Protein AF-A0A182LZK3-F1 (afdb_monomer_lite)

Organism: NCBI:txid139723

Sequence (260 aa):
MVKMASTEEQDRKIVLEFCHLLEKSKQLFNGLRDLPQYGHRQWQAYFGRTFDVYTKLWKFQQQHRLVLDSKGRAYYSRAIKEDRPDLMVKKLRYYARFIVVCLLLKKMKLVRELVIELERQIQEYTTTYEPEDQLEWSLVLEEIKGFIKAESAVAVLHADTNPIVLSHRLSPLTTPPCERTPHMTLSLQEILIVGSACEQAKFSELTMDMFRMLQTLEREPTDAMHPMIGHPMAHGGPHDASPAASRMPPYGVPGSKGKC

pLDDT: mean 75.55, std 20.38, range [29.59, 97.75]

Radius of gyration: 26.01 Å; chains: 1; bounding box: 67×63×78 Å

Structure (mmCIF, N/CA/C/O backbone):
data_AF-A0A182LZK3-F1
#
_entry.id   AF-A0A182LZK3-F1
#
loop_
_atom_site.group_PDB
_atom_site.id
_atom_site.type_symbol
_atom_site.label_atom_id
_atom_site.label_alt_id
_atom_site.label_comp_id
_atom_site.label_asym_id
_atom_site.label_entity_id
_atom_site.label_seq_id
_atom_site.pdbx_PDB_ins_code
_atom_site.Cartn_x
_atom_site.Cartn_y
_atom_site.Cartn_z
_atom_site.occupancy
_atom_site.B_iso_or_equiv
_atom_site.auth_seq_id
_atom_site.auth_comp_id
_atom_site.auth_asym_id
_atom_site.auth_atom_id
_atom_site.pdbx_PDB_model_num
ATOM 1 N N . MET A 1 1 ? -9.173 -14.122 47.099 1.00 51.00 1 MET A N 1
ATOM 2 C CA . MET A 1 1 ? -10.020 -13.236 46.264 1.00 51.00 1 MET A CA 1
ATOM 3 C C . MET A 1 1 ? -9.437 -11.836 46.013 1.00 51.00 1 MET A C 1
ATOM 5 O O . MET A 1 1 ? -9.659 -11.319 44.932 1.00 51.00 1 MET A O 1
ATOM 9 N N . VAL A 1 2 ? -8.644 -11.238 46.917 1.00 54.28 2 VAL A N 1
ATOM 10 C CA . VAL A 1 2 ? -8.141 -9.844 46.776 1.00 54.28 2 VAL A CA 1
ATOM 11 C C . VAL A 1 2 ? -7.110 -9.633 45.644 1.00 54.28 2 VAL A C 1
ATOM 13 O O . VAL A 1 2 ? -7.150 -8.612 44.965 1.00 54.28 2 VAL A O 1
ATOM 16 N N . LYS A 1 3 ? -6.221 -10.603 45.374 1.00 54.75 3 LYS A N 1
ATOM 17 C CA . LYS A 1 3 ? -5.193 -10.482 44.313 1.00 54.75 3 LYS A CA 1
ATOM 18 C C . LYS A 1 3 ? -5.771 -10.369 42.893 1.00 54.75 3 LYS A C 1
ATOM 20 O O . LYS A 1 3 ? -5.217 -9.633 42.091 1.00 54.75 3 LYS A O 1
ATOM 25 N N . MET A 1 4 ? -6.881 -11.053 42.592 1.00 57.28 4 MET A N 1
ATOM 26 C CA . MET A 1 4 ? -7.465 -11.041 41.239 1.00 57.28 4 MET A CA 1
ATOM 27 C C . MET A 1 4 ? -8.124 -9.697 40.898 1.00 57.28 4 MET A C 1
ATOM 29 O O . MET A 1 4 ? -7.944 -9.199 39.793 1.00 57.28 4 MET A O 1
ATOM 33 N N . ALA A 1 5 ? -8.792 -9.060 41.865 1.00 60.34 5 ALA A N 1
ATOM 34 C CA . ALA A 1 5 ? -9.390 -7.736 41.673 1.00 60.34 5 ALA A CA 1
ATOM 35 C C . ALA A 1 5 ? -8.331 -6.641 41.425 1.00 60.34 5 ALA A C 1
ATOM 37 O O . ALA A 1 5 ? -8.541 -5.739 40.620 1.00 60.34 5 ALA A O 1
ATOM 38 N N . SER A 1 6 ? -7.164 -6.746 42.072 1.00 69.56 6 SER A N 1
ATOM 39 C CA . SER A 1 6 ? -6.044 -5.813 41.878 1.00 69.56 6 SER A CA 1
ATOM 40 C C . SER A 1 6 ? -5.443 -5.887 40.471 1.00 69.56 6 SER A C 1
ATOM 42 O O . SER A 1 6 ? -5.080 -4.850 39.916 1.00 69.56 6 SER A O 1
ATOM 44 N N . THR A 1 7 ? -5.332 -7.087 39.896 1.00 77.19 7 THR A N 1
ATOM 45 C CA . THR A 1 7 ? -4.799 -7.272 38.539 1.00 77.19 7 THR A CA 1
ATOM 46 C C . THR A 1 7 ? -5.778 -6.762 37.482 1.00 77.19 7 THR A C 1
ATOM 48 O O . THR A 1 7 ? -5.362 -6.079 36.554 1.00 77.19 7 THR A O 1
ATOM 51 N N . GLU A 1 8 ? -7.082 -6.997 37.651 1.00 78.56 8 GLU A N 1
ATOM 52 C CA . GLU A 1 8 ? -8.089 -6.479 36.716 1.00 78.56 8 GLU A CA 1
ATOM 53 C C . GLU A 1 8 ? -8.171 -4.949 36.701 1.00 78.56 8 GLU A C 1
ATOM 55 O O . GLU A 1 8 ? -8.347 -4.353 35.639 1.00 78.56 8 GLU A O 1
ATOM 60 N N . GLU A 1 9 ? -8.018 -4.303 37.857 1.0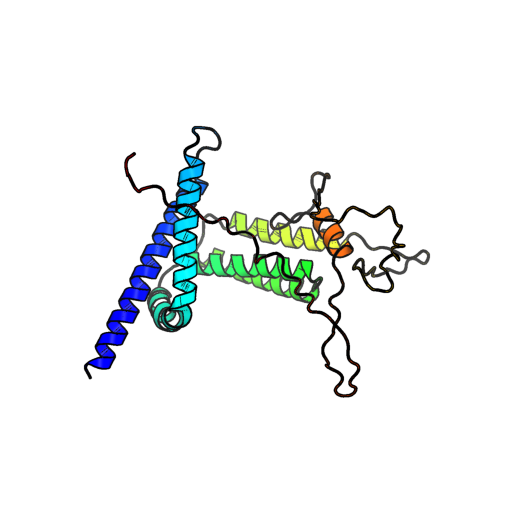0 83.44 9 GLU A N 1
ATOM 61 C CA . GLU A 1 9 ? -7.990 -2.842 37.949 1.00 83.44 9 GLU A CA 1
ATOM 62 C C . GLU A 1 9 ? -6.745 -2.258 37.258 1.00 83.44 9 GLU A C 1
ATOM 64 O O . GLU A 1 9 ? -6.821 -1.243 36.561 1.00 83.44 9 GLU A O 1
ATOM 69 N N . GLN A 1 10 ? -5.600 -2.932 37.389 1.00 86.06 10 GLN A N 1
ATOM 70 C CA . GLN A 1 10 ? -4.373 -2.555 36.691 1.00 86.06 10 GLN A CA 1
ATOM 71 C C . GLN A 1 10 ? -4.516 -2.715 35.169 1.00 86.06 10 GLN A C 1
ATOM 73 O O . GLN A 1 10 ? -4.144 -1.808 34.420 1.00 86.06 10 GLN A O 1
ATOM 78 N N . ASP A 1 11 ? -5.107 -3.818 34.709 1.00 86.88 11 ASP A N 1
ATOM 79 C CA . ASP A 1 11 ? -5.385 -4.054 33.290 1.00 86.88 11 ASP A CA 1
ATOM 80 C C . ASP A 1 11 ? -6.325 -2.984 32.712 1.00 86.88 11 ASP A C 1
ATOM 82 O O . ASP A 1 11 ? -6.101 -2.488 31.605 1.00 86.88 11 ASP A O 1
ATOM 86 N N . ARG A 1 12 ? -7.356 -2.568 33.466 1.00 84.12 12 ARG A N 1
ATOM 87 C CA . ARG A 1 12 ? -8.259 -1.477 33.056 1.00 84.12 12 ARG A CA 1
ATOM 88 C C . ARG A 1 12 ? -7.518 -0.157 32.884 1.00 84.12 12 ARG A C 1
ATOM 90 O O . ARG A 1 12 ? -7.729 0.518 31.878 1.00 84.12 12 ARG A O 1
ATOM 97 N N . LYS A 1 13 ? -6.629 0.198 33.817 1.00 89.19 13 LYS A N 1
ATOM 98 C CA . LYS A 1 13 ? -5.805 1.413 33.706 1.00 89.19 13 LYS A CA 1
ATOM 99 C C . LYS A 1 13 ? -4.909 1.383 32.471 1.00 89.19 13 LYS A C 1
ATOM 101 O O . LYS A 1 13 ? -4.813 2.391 31.777 1.00 89.19 13 LYS A O 1
ATOM 106 N N . ILE A 1 14 ? -4.310 0.229 32.167 1.00 90.19 14 ILE A N 1
ATOM 107 C CA . ILE A 1 14 ? -3.497 0.041 30.957 1.00 90.19 14 ILE A CA 1
ATOM 108 C C . ILE A 1 14 ? -4.332 0.307 29.698 1.00 90.19 14 ILE A C 1
ATOM 110 O O . ILE A 1 14 ? -3.892 1.037 28.811 1.00 90.19 14 ILE A O 1
ATOM 114 N N . VAL A 1 15 ? -5.544 -0.250 29.619 1.00 86.69 15 VAL A N 1
ATOM 115 C CA . VAL A 1 15 ? -6.433 -0.049 28.464 1.00 86.69 15 VAL A CA 1
ATOM 116 C C . VAL A 1 15 ? -6.858 1.418 28.328 1.00 86.69 15 VAL A C 1
ATOM 118 O O . VAL A 1 15 ? -6.806 1.958 27.225 1.00 86.69 15 VAL A O 1
ATOM 121 N N . LEU A 1 16 ? -7.228 2.080 29.428 1.00 87.06 16 LEU A N 1
ATOM 122 C CA . LEU A 1 16 ? -7.633 3.491 29.414 1.00 87.06 16 LEU A CA 1
ATOM 123 C C . LEU A 1 16 ? -6.499 4.418 28.964 1.00 87.06 16 LEU A C 1
ATOM 125 O O . LEU A 1 16 ? -6.720 5.275 28.108 1.00 87.06 16 LEU A O 1
ATOM 129 N N . GLU A 1 17 ? -5.285 4.217 29.481 1.00 91.88 17 GLU A N 1
ATOM 130 C CA . GLU A 1 17 ? -4.111 4.993 29.066 1.00 91.88 17 GLU A CA 1
ATOM 131 C C . GLU A 1 17 ? -3.778 4.743 27.589 1.00 91.88 17 GLU A C 1
ATOM 133 O O . GLU A 1 17 ? -3.501 5.687 26.850 1.00 91.88 17 GLU A O 1
ATOM 138 N N . PHE A 1 18 ? -3.875 3.493 27.117 1.00 90.75 18 PHE A N 1
ATOM 139 C CA . PHE A 1 18 ? -3.692 3.181 25.699 1.00 90.75 18 PHE A CA 1
ATOM 140 C C . PHE A 1 18 ? -4.704 3.926 24.818 1.00 90.75 18 PHE A C 1
ATOM 142 O O . PHE A 1 18 ? -4.311 4.545 23.829 1.00 90.75 18 PHE A O 1
ATOM 149 N N . CYS A 1 19 ? -5.992 3.909 25.176 1.00 85.50 19 CYS A N 1
ATOM 150 C CA . CYS A 1 19 ? -7.033 4.635 24.447 1.00 85.50 19 CYS A CA 1
ATOM 151 C C . CYS A 1 19 ? -6.790 6.149 24.456 1.00 85.50 19 CYS A C 1
ATOM 153 O O . CYS A 1 19 ? -6.916 6.788 23.413 1.00 85.50 19 CYS A O 1
ATOM 155 N N . HIS A 1 20 ? -6.387 6.714 25.597 1.00 89.12 20 HIS A N 1
ATOM 156 C CA . HIS A 1 20 ? -6.049 8.131 25.702 1.00 89.12 20 HIS A CA 1
ATOM 157 C C . HIS A 1 20 ? -4.870 8.510 24.792 1.00 89.12 20 HIS A C 1
ATOM 159 O O . HIS A 1 20 ? -4.951 9.483 24.040 1.00 89.12 20 HIS A O 1
ATOM 165 N N . LEU A 1 21 ? -3.788 7.725 24.817 1.00 90.88 21 LEU A N 1
ATOM 166 C CA . LEU A 1 21 ? -2.621 7.938 23.958 1.00 90.88 21 LEU A CA 1
ATOM 167 C C . LEU A 1 21 ? -2.966 7.778 22.472 1.00 90.88 21 LEU A C 1
ATOM 169 O O . LEU A 1 21 ? -2.471 8.549 21.649 1.00 90.88 21 LEU A O 1
ATOM 173 N N . LEU A 1 22 ? -3.823 6.812 22.131 1.00 87.81 22 LEU A N 1
ATOM 174 C CA . LEU A 1 22 ? -4.288 6.578 20.766 1.00 87.81 22 LEU A CA 1
ATOM 175 C C . LEU A 1 22 ? -5.075 7.777 20.232 1.00 87.81 22 LEU A C 1
ATOM 177 O O . LEU A 1 22 ? -4.774 8.264 19.144 1.00 87.81 22 LEU A O 1
ATOM 181 N N . GLU A 1 23 ? -6.040 8.271 21.004 1.00 86.88 23 GLU A N 1
ATOM 182 C CA . GLU A 1 23 ? -6.880 9.401 20.605 1.00 86.88 23 GLU A CA 1
ATOM 183 C C . GLU A 1 23 ? -6.063 10.692 20.497 1.00 86.88 23 GLU A C 1
ATOM 185 O O . GLU A 1 23 ? -6.133 11.410 19.500 1.00 86.88 23 GLU A O 1
ATOM 190 N N . LYS A 1 24 ? -5.177 10.935 21.467 1.00 91.12 24 LYS A N 1
ATOM 191 C CA . LYS A 1 24 ? -4.253 12.070 21.430 1.00 91.12 24 LYS A CA 1
ATOM 192 C C . LYS A 1 24 ? -3.326 12.017 20.214 1.00 91.12 24 LYS A C 1
ATOM 194 O O . LYS A 1 24 ? -3.070 13.045 19.592 1.00 91.12 24 LYS A O 1
ATOM 199 N N . SER A 1 25 ? -2.824 10.830 19.863 1.00 91.31 25 SER A N 1
ATOM 200 C CA . SER A 1 25 ? -2.004 10.649 18.665 1.00 91.31 25 SER A CA 1
ATOM 201 C C . SER A 1 25 ? -2.805 10.940 17.395 1.00 91.31 25 SER A C 1
ATOM 203 O O . SER A 1 25 ? -2.300 11.666 16.543 1.00 91.31 25 SER A O 1
ATOM 205 N N . LYS A 1 26 ? -4.045 10.438 17.279 1.00 87.62 26 LYS A N 1
ATOM 206 C CA . LYS A 1 26 ? -4.936 10.726 16.141 1.00 87.62 26 LYS A CA 1
ATOM 207 C C . LYS A 1 26 ? -5.172 12.229 15.969 1.00 87.62 26 LYS A C 1
ATOM 209 O O . LYS A 1 26 ? -4.981 12.743 14.872 1.00 87.62 26 LYS A O 1
ATOM 214 N N . GLN A 1 27 ? -5.512 12.938 17.046 1.00 89.75 27 GLN A N 1
ATOM 215 C CA . GLN A 1 27 ? -5.740 14.388 17.012 1.00 89.75 27 GLN A CA 1
ATOM 216 C C . GLN A 1 27 ? -4.514 15.161 16.512 1.00 89.75 27 GLN A C 1
ATOM 218 O O . GLN A 1 27 ? -4.648 16.062 15.688 1.00 89.75 27 GLN A O 1
ATOM 223 N N . LEU A 1 28 ? -3.316 14.784 16.968 1.00 90.31 28 LEU A N 1
ATOM 224 C CA . LEU A 1 28 ? -2.068 15.407 16.527 1.00 90.31 28 LEU A CA 1
ATOM 225 C C . LEU A 1 28 ? -1.757 15.106 15.052 1.00 90.31 28 LEU A C 1
ATOM 227 O O . LEU A 1 28 ? -1.330 15.996 14.325 1.00 90.31 28 LEU A O 1
ATOM 231 N N . PHE A 1 29 ? -2.014 13.886 14.571 1.00 89.81 29 PHE A N 1
ATOM 232 C CA . PHE A 1 29 ? -1.837 13.569 13.149 1.00 89.81 29 PHE A CA 1
ATOM 233 C C . PHE A 1 29 ? -2.844 14.288 12.248 1.00 89.81 29 PHE A C 1
ATOM 235 O O . PHE A 1 29 ? -2.454 14.762 11.183 1.00 89.81 29 PHE A O 1
ATOM 242 N N . ASN A 1 30 ? -4.100 14.430 12.679 1.00 87.12 30 ASN A N 1
ATOM 243 C CA . ASN A 1 30 ? -5.087 15.239 11.961 1.00 87.12 30 ASN A CA 1
ATOM 244 C C . ASN A 1 30 ? -4.633 16.702 11.895 1.00 87.12 30 ASN A C 1
ATOM 246 O O . ASN A 1 30 ? -4.598 17.285 10.818 1.00 87.12 30 ASN A O 1
ATOM 250 N N . GLY A 1 31 ? -4.160 17.258 13.014 1.00 86.19 31 GLY A N 1
ATOM 251 C CA . GLY A 1 31 ? -3.602 18.608 13.033 1.00 86.19 31 GLY A CA 1
ATOM 252 C C . GLY A 1 31 ? -2.388 18.782 12.116 1.00 86.19 31 GLY A C 1
ATOM 253 O O . GLY A 1 31 ? -2.262 19.829 11.49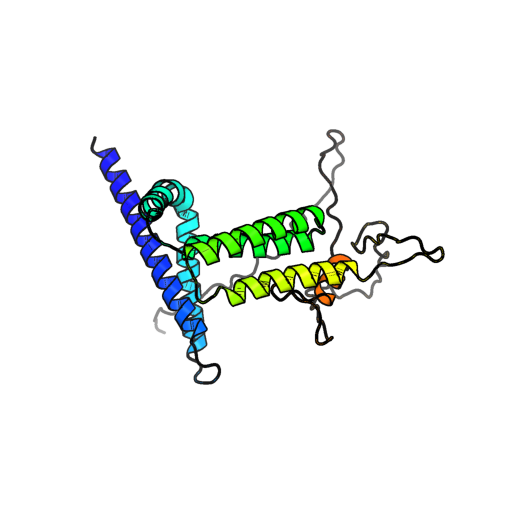6 1.00 86.19 31 GLY A O 1
ATOM 254 N N . LEU A 1 32 ? -1.520 17.768 11.977 1.00 86.44 32 LEU A N 1
ATOM 255 C CA . LEU A 1 32 ? -0.415 17.799 11.009 1.00 86.44 32 LEU A CA 1
ATOM 256 C C . LEU A 1 32 ? -0.904 17.785 9.557 1.00 86.44 32 LEU A C 1
ATOM 258 O O . LEU A 1 32 ? -0.331 18.486 8.727 1.00 86.44 32 LEU A O 1
ATOM 262 N N . ARG A 1 33 ? -1.927 16.980 9.254 1.00 82.06 33 ARG A N 1
ATOM 263 C CA . ARG A 1 33 ? -2.534 16.897 7.919 1.00 82.06 33 ARG A CA 1
ATOM 264 C C . ARG A 1 33 ? -3.167 18.227 7.508 1.00 82.06 33 ARG A C 1
ATOM 266 O O . ARG A 1 33 ? -3.043 18.621 6.355 1.00 82.06 33 ARG A O 1
ATOM 273 N N . ASP A 1 34 ? -3.804 18.908 8.456 1.00 84.19 34 ASP A N 1
ATOM 274 C CA . ASP A 1 34 ? -4.590 20.119 8.207 1.00 84.19 34 ASP A CA 1
ATOM 275 C C . ASP A 1 34 ? -3.747 21.416 8.321 1.00 84.19 34 ASP A C 1
ATOM 277 O O . ASP A 1 34 ? -4.281 22.524 8.242 1.00 84.19 34 ASP A O 1
ATOM 281 N N . LEU A 1 35 ? -2.421 21.308 8.511 1.00 82.12 35 LEU A N 1
ATOM 282 C CA . LEU A 1 35 ? -1.520 22.464 8.554 1.00 82.12 35 LEU A CA 1
ATOM 283 C C . LEU A 1 35 ? -1.499 23.209 7.204 1.00 82.12 35 LEU A C 1
ATOM 285 O O . LEU A 1 35 ? -1.430 22.576 6.149 1.00 82.12 35 LEU A O 1
ATOM 289 N N . PRO A 1 36 ? -1.463 24.557 7.210 1.00 78.19 36 PRO A N 1
ATOM 290 C CA . PRO A 1 36 ? -1.277 25.334 5.990 1.00 78.19 36 PRO A CA 1
ATOM 291 C C . PRO A 1 36 ? 0.014 24.933 5.268 1.00 78.19 36 PRO A C 1
ATOM 293 O O . PRO A 1 36 ? 1.077 24.864 5.885 1.00 78.19 36 PRO A O 1
ATOM 296 N N . GLN A 1 37 ? -0.065 24.739 3.947 1.00 68.69 37 GLN A N 1
ATOM 297 C CA . GLN A 1 37 ? 1.097 24.401 3.109 1.00 68.69 37 GLN A CA 1
ATOM 298 C C . GLN A 1 37 ? 2.179 25.497 3.138 1.00 68.69 37 GLN A C 1
ATOM 300 O O . GLN A 1 37 ? 3.360 25.221 2.938 1.00 68.69 37 GLN A O 1
ATOM 305 N N . TYR A 1 38 ? 1.777 26.737 3.431 1.00 69.75 38 TYR A N 1
ATOM 306 C CA . TYR A 1 38 ? 2.652 27.899 3.522 1.00 69.75 38 TYR A CA 1
ATOM 307 C C . TYR A 1 38 ? 2.296 28.724 4.760 1.00 69.75 38 TYR A C 1
ATOM 309 O O . TYR A 1 38 ? 1.123 28.951 5.053 1.00 69.75 38 TYR A O 1
ATOM 317 N N . GLY A 1 39 ? 3.310 29.194 5.484 1.00 63.03 39 GLY A N 1
ATOM 318 C CA . GLY A 1 39 ? 3.136 29.970 6.711 1.00 63.03 39 GLY A CA 1
ATOM 319 C C . GLY A 1 39 ? 4.021 29.475 7.854 1.00 63.03 39 GLY A C 1
ATOM 320 O O . GLY A 1 39 ? 4.663 28.438 7.758 1.00 63.03 39 GLY A O 1
ATOM 321 N N . HIS A 1 40 ? 4.102 30.293 8.904 1.00 61.06 40 HIS A N 1
ATOM 322 C CA . HIS A 1 40 ? 5.018 30.251 10.055 1.00 61.06 40 HIS A CA 1
ATOM 323 C C . HIS A 1 40 ? 5.607 28.876 10.468 1.00 61.06 40 HIS A C 1
ATOM 325 O O . HIS A 1 40 ? 4.914 27.865 10.520 1.00 61.06 40 HIS A O 1
ATOM 331 N N . ARG A 1 41 ? 6.878 28.875 10.922 1.00 61.78 41 ARG A N 1
ATOM 332 C CA . ARG A 1 41 ? 7.699 27.725 11.404 1.00 61.78 41 ARG A CA 1
ATOM 333 C C . ARG A 1 41 ? 7.131 26.904 12.593 1.00 61.78 41 ARG A C 1
ATOM 335 O O . ARG A 1 41 ? 7.867 26.165 13.239 1.00 61.78 41 ARG A O 1
ATOM 342 N N . GLN A 1 42 ? 5.843 27.012 12.918 1.00 67.75 42 GLN A N 1
ATOM 343 C CA . GLN A 1 42 ? 5.200 26.272 14.013 1.00 67.75 42 GLN A CA 1
ATOM 344 C C . GLN A 1 42 ? 5.058 24.767 13.725 1.00 67.75 42 GLN A C 1
ATOM 346 O O . GLN A 1 42 ? 4.943 23.978 14.665 1.00 67.75 42 GLN A O 1
ATOM 351 N N . TRP A 1 43 ? 5.140 24.353 12.453 1.00 77.62 43 TRP A N 1
ATOM 352 C CA . TRP A 1 43 ? 5.045 22.945 12.061 1.00 77.62 43 TRP A CA 1
ATOM 353 C C . TRP A 1 43 ? 6.123 22.072 12.716 1.00 77.62 43 TRP A C 1
ATOM 355 O O . TRP A 1 43 ? 5.829 20.944 13.083 1.00 77.62 43 TRP A O 1
ATOM 365 N N . GLN A 1 44 ? 7.339 22.584 12.942 1.00 80.88 44 GLN A N 1
ATOM 366 C CA . GLN A 1 44 ? 8.458 21.799 13.491 1.00 80.88 44 GLN A CA 1
ATOM 367 C C . GLN A 1 44 ? 8.191 21.341 14.929 1.00 80.88 44 GLN A C 1
ATOM 369 O O . GLN A 1 44 ? 8.349 20.166 15.258 1.00 80.88 44 GLN A O 1
ATOM 374 N N . ALA A 1 45 ? 7.738 22.261 15.785 1.00 83.06 45 ALA A N 1
ATOM 375 C CA . ALA A 1 45 ? 7.407 21.949 17.174 1.00 83.06 45 ALA A CA 1
ATOM 376 C C . ALA A 1 45 ? 6.171 21.040 17.271 1.00 83.06 45 ALA A C 1
ATOM 378 O O . ALA A 1 45 ? 6.120 20.139 18.111 1.00 83.06 45 ALA A O 1
ATOM 379 N N . TYR A 1 46 ? 5.184 21.256 16.396 1.00 85.94 46 TYR A N 1
ATOM 380 C CA . TYR A 1 46 ? 3.986 20.423 16.326 1.00 85.94 46 TYR A CA 1
ATOM 381 C C . TYR A 1 46 ? 4.304 19.006 15.817 1.00 85.94 46 TYR A C 1
ATOM 383 O O . TYR A 1 46 ? 3.824 18.020 16.378 1.00 85.94 46 TYR A O 1
ATOM 391 N N . PHE A 1 47 ? 5.190 18.893 14.826 1.00 88.06 47 PHE A N 1
ATOM 392 C CA . PHE A 1 47 ? 5.713 17.633 14.306 1.00 88.06 47 PHE A CA 1
ATOM 393 C C . PHE A 1 47 ? 6.446 16.848 15.393 1.00 88.06 47 PHE A C 1
ATOM 395 O O . PHE A 1 47 ? 6.077 15.706 15.660 1.00 88.06 47 PHE A O 1
ATOM 402 N N . GLY A 1 48 ? 7.397 17.480 16.094 1.00 89.25 48 GLY A N 1
ATOM 403 C CA . GLY A 1 48 ? 8.103 16.857 17.219 1.00 89.25 48 GLY A CA 1
ATOM 404 C C . GLY A 1 48 ? 7.135 16.306 18.269 1.00 89.25 48 GLY A C 1
ATOM 405 O O . GLY A 1 48 ? 7.167 15.119 18.581 1.00 89.25 48 GLY A O 1
ATOM 406 N N . ARG A 1 49 ? 6.167 17.123 18.709 1.00 90.69 49 ARG A N 1
ATOM 407 C CA . ARG A 1 49 ? 5.135 16.700 19.672 1.00 90.69 49 ARG A CA 1
ATOM 408 C C . ARG A 1 49 ? 4.297 15.520 19.171 1.00 90.69 49 ARG A C 1
ATOM 410 O O . ARG A 1 49 ? 3.961 14.634 19.957 1.00 90.69 49 ARG A O 1
ATOM 417 N N . THR A 1 50 ? 3.933 15.515 17.891 1.00 92.00 50 THR A N 1
ATOM 418 C CA . THR A 1 50 ? 3.138 14.435 17.288 1.00 92.00 50 THR A CA 1
ATOM 419 C C . THR A 1 50 ? 3.895 13.114 17.335 1.00 92.00 50 THR A C 1
ATOM 421 O O . THR A 1 50 ? 3.362 12.109 17.812 1.00 92.00 50 THR A O 1
ATOM 424 N N . PHE A 1 51 ? 5.164 13.130 16.924 1.00 93.06 51 PHE A N 1
ATOM 425 C CA . PHE A 1 51 ? 6.011 11.942 16.936 1.00 93.06 51 PHE A CA 1
ATOM 426 C C . PHE A 1 51 ? 6.409 11.500 18.347 1.00 93.06 51 PHE A C 1
ATOM 428 O O . PHE A 1 51 ? 6.493 10.296 18.584 1.00 93.06 51 PHE A O 1
ATOM 435 N N . ASP A 1 52 ? 6.563 12.414 19.305 1.00 93.75 52 ASP A N 1
ATOM 436 C CA . ASP A 1 52 ? 6.799 12.066 20.712 1.00 93.75 52 ASP A CA 1
ATOM 437 C C . ASP A 1 52 ? 5.617 11.289 21.302 1.00 93.75 52 ASP A C 1
ATOM 439 O O . ASP A 1 52 ? 5.795 10.237 21.925 1.00 93.75 52 ASP A O 1
ATOM 443 N N . VAL A 1 53 ? 4.389 11.770 21.070 1.00 93.75 53 VAL A N 1
ATOM 444 C CA . VAL A 1 53 ? 3.170 11.090 21.531 1.00 93.75 53 VAL A CA 1
ATOM 445 C C . VAL A 1 53 ? 2.999 9.747 20.828 1.00 93.75 53 VAL A C 1
ATOM 447 O O . VAL A 1 53 ? 2.727 8.751 21.498 1.00 93.75 53 VAL A O 1
ATOM 450 N N . TYR A 1 54 ? 3.214 9.689 19.512 1.00 92.25 54 TYR A N 1
ATOM 451 C CA . TYR A 1 54 ? 3.165 8.434 18.761 1.00 92.25 54 TYR A CA 1
ATOM 452 C C . TYR A 1 54 ? 4.217 7.428 19.250 1.00 92.25 54 TYR A C 1
ATOM 454 O O . TYR A 1 54 ? 3.907 6.259 19.466 1.00 92.25 54 TYR A O 1
ATOM 462 N N . THR A 1 55 ? 5.446 7.877 19.508 1.00 92.88 55 THR A N 1
ATOM 463 C CA . THR A 1 55 ? 6.523 7.032 20.043 1.00 92.88 55 THR A CA 1
ATOM 464 C C . THR A 1 55 ? 6.171 6.516 21.433 1.00 92.88 55 THR A C 1
ATOM 466 O O . THR A 1 55 ? 6.399 5.341 21.731 1.00 92.88 55 THR A O 1
ATOM 469 N N . LYS A 1 56 ? 5.581 7.363 22.288 1.00 94.75 56 LYS A N 1
ATOM 470 C CA . LYS A 1 56 ? 5.085 6.951 23.605 1.00 94.75 56 LYS A CA 1
ATOM 471 C C . LYS A 1 56 ? 3.990 5.890 23.471 1.00 94.75 56 LYS A C 1
ATOM 473 O O . LYS A 1 56 ? 4.084 4.860 24.133 1.00 94.75 56 LYS A O 1
ATOM 478 N N . LEU A 1 57 ? 3.006 6.106 22.597 1.00 92.56 57 LEU A N 1
ATOM 479 C CA . LEU A 1 57 ? 1.940 5.145 22.299 1.00 92.56 57 LEU A CA 1
ATOM 480 C C . LEU A 1 57 ? 2.507 3.809 21.805 1.00 92.56 57 LEU A C 1
ATOM 482 O O . LEU A 1 57 ? 2.128 2.759 22.315 1.00 92.56 57 LEU A O 1
ATOM 486 N N . TRP A 1 58 ? 3.439 3.844 20.851 1.00 91.06 58 TRP A N 1
ATOM 487 C CA . TRP A 1 58 ? 4.063 2.650 20.284 1.00 91.06 58 TRP A CA 1
ATOM 488 C C . TRP A 1 58 ? 4.841 1.853 21.339 1.00 91.06 58 TRP A C 1
ATOM 490 O O . TRP A 1 58 ? 4.649 0.642 21.467 1.00 91.06 58 TRP A O 1
ATOM 500 N N . LYS A 1 59 ? 5.660 2.525 22.163 1.00 92.06 59 LYS A N 1
ATOM 501 C CA . LYS A 1 59 ? 6.371 1.883 23.283 1.00 92.06 59 LYS A CA 1
ATOM 502 C C . LYS A 1 59 ? 5.393 1.281 24.291 1.00 92.06 59 LYS A C 1
ATOM 504 O O . LYS A 1 59 ? 5.590 0.146 24.718 1.00 92.06 59 LYS A O 1
ATOM 509 N N . PHE A 1 60 ? 4.328 2.009 24.627 1.00 93.62 60 PHE A N 1
ATOM 510 C CA . PHE A 1 60 ? 3.292 1.543 25.548 1.00 93.62 60 PHE A CA 1
ATOM 511 C C . PHE A 1 60 ? 2.574 0.298 25.009 1.00 93.62 60 PHE A C 1
ATOM 513 O O . PHE A 1 60 ? 2.415 -0.692 25.722 1.00 93.62 60 PHE A O 1
ATOM 520 N N . GLN A 1 61 ? 2.217 0.304 23.721 1.00 91.19 61 GLN A N 1
ATOM 521 C CA . GLN A 1 61 ? 1.633 -0.849 23.039 1.00 91.19 61 GLN A CA 1
ATOM 522 C C . GLN A 1 61 ? 2.566 -2.062 23.089 1.00 91.19 61 GLN A C 1
ATOM 524 O O . GLN A 1 61 ? 2.117 -3.177 23.352 1.00 91.19 61 GLN A O 1
ATOM 529 N N . GLN A 1 62 ? 3.862 -1.856 22.838 1.00 90.50 62 GLN A N 1
ATOM 530 C CA . GLN A 1 62 ? 4.844 -2.934 22.830 1.00 90.50 62 GLN A CA 1
ATOM 531 C C . GLN A 1 62 ? 5.037 -3.546 24.224 1.00 90.50 62 GLN A C 1
ATOM 533 O O . GLN A 1 62 ? 5.097 -4.768 24.344 1.00 90.50 62 GLN A O 1
ATOM 538 N N . GLN A 1 63 ? 5.091 -2.715 25.267 1.00 92.88 63 GLN A N 1
ATOM 539 C CA . GLN A 1 63 ? 5.264 -3.152 26.656 1.00 92.88 63 GLN A CA 1
ATOM 540 C C . GLN A 1 63 ? 4.045 -3.910 27.194 1.00 92.88 63 GLN A C 1
ATOM 542 O O . GLN A 1 63 ? 4.199 -4.897 27.908 1.00 92.88 63 GLN A O 1
ATOM 547 N N . HIS A 1 64 ? 2.834 -3.484 26.830 1.00 91.06 64 HIS A N 1
ATOM 548 C CA . HIS A 1 64 ? 1.589 -4.040 27.366 1.00 91.06 64 HIS A CA 1
ATOM 549 C C . HIS A 1 64 ? 0.841 -4.951 26.381 1.00 91.06 64 HIS A C 1
ATOM 551 O O . HIS A 1 64 ? -0.342 -5.236 26.580 1.00 91.06 64 HIS A O 1
ATOM 557 N N . ARG A 1 65 ? 1.522 -5.444 25.336 1.00 87.06 65 ARG A N 1
ATOM 558 C CA . ARG A 1 65 ? 0.915 -6.187 24.219 1.00 87.06 65 ARG A CA 1
ATOM 559 C C . ARG A 1 65 ? 0.003 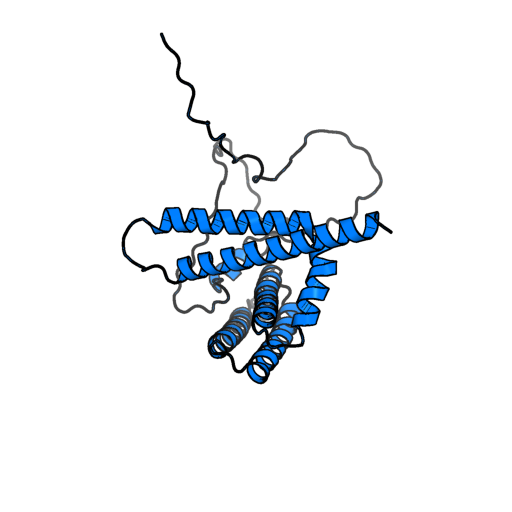-7.332 24.667 1.00 87.06 65 ARG A C 1
ATOM 561 O O . ARG A 1 65 ? -1.109 -7.430 24.174 1.00 87.06 65 ARG A O 1
ATOM 568 N N . LEU A 1 66 ? 0.418 -8.152 25.636 1.00 85.88 66 LEU A N 1
ATOM 569 C CA . LEU A 1 66 ? -0.375 -9.301 26.108 1.00 85.88 66 LEU A CA 1
ATOM 570 C C . LEU A 1 66 ? -1.708 -8.890 26.766 1.00 85.88 66 LEU A C 1
ATOM 572 O O . LEU A 1 66 ? -2.743 -9.529 26.555 1.00 85.88 66 LEU A O 1
ATOM 576 N N . VAL A 1 67 ? -1.701 -7.805 27.545 1.00 86.56 67 VAL A N 1
ATOM 577 C CA . VAL A 1 67 ? -2.904 -7.266 28.202 1.00 86.56 67 VAL A CA 1
ATOM 578 C C . VAL A 1 67 ? -3.810 -6.601 27.167 1.00 86.56 67 VAL A C 1
ATOM 580 O O . VAL A 1 67 ? -5.016 -6.838 27.148 1.00 86.56 67 VAL A O 1
ATOM 583 N N . LEU A 1 68 ? -3.231 -5.823 26.249 1.00 84.44 68 LEU A N 1
ATOM 584 C CA . LEU A 1 68 ? -3.967 -5.167 25.168 1.00 84.44 68 LEU A CA 1
ATOM 585 C C . LEU A 1 68 ? -4.564 -6.177 24.175 1.0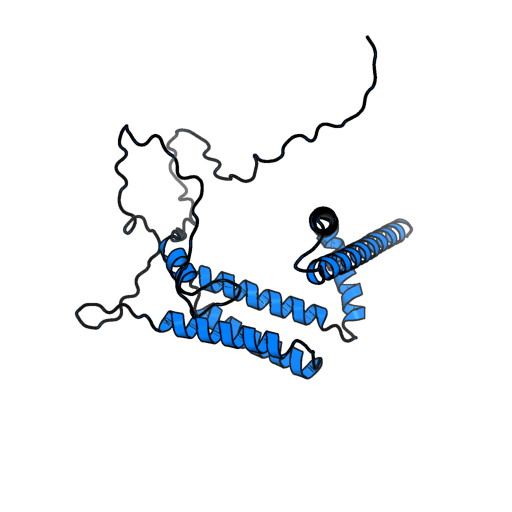0 84.44 68 LEU A C 1
ATOM 587 O O . LEU A 1 68 ? -5.694 -5.999 23.733 1.00 84.44 68 LEU A O 1
ATOM 591 N N . ASP A 1 69 ? -3.881 -7.280 23.880 1.00 80.88 69 ASP A N 1
ATOM 592 C CA . ASP A 1 69 ? -4.417 -8.325 23.007 1.00 80.88 69 ASP A CA 1
ATOM 593 C C . ASP A 1 69 ? -5.542 -9.111 23.690 1.00 80.88 69 ASP A C 1
ATOM 595 O O . ASP A 1 69 ? -6.531 -9.458 23.051 1.00 80.88 69 ASP A O 1
ATOM 599 N N . SER A 1 70 ? -5.443 -9.408 24.987 1.00 79.00 70 SER A N 1
ATOM 600 C CA . SER A 1 70 ? -6.480 -10.170 25.701 1.00 79.00 70 SER A CA 1
ATOM 601 C C . SER A 1 70 ? -7.701 -9.317 26.068 1.00 79.00 70 SER A C 1
ATOM 603 O O . SER A 1 70 ? -8.835 -9.685 25.760 1.00 79.00 70 SER A O 1
ATOM 605 N N . LYS A 1 71 ? -7.488 -8.152 26.689 1.00 72.94 71 LYS A N 1
ATOM 606 C CA . LYS A 1 71 ? -8.547 -7.260 27.191 1.00 72.94 71 LYS A CA 1
ATOM 607 C C . LYS A 1 71 ? -8.954 -6.201 26.174 1.00 72.94 71 LYS A C 1
ATOM 609 O O . LYS A 1 71 ? -10.132 -5.859 26.101 1.00 72.94 71 LYS A O 1
ATOM 614 N N . GLY A 1 72 ? -8.023 -5.726 25.348 1.00 59.81 72 GLY A N 1
ATOM 615 C CA . GLY A 1 72 ? -8.337 -4.817 24.248 1.00 59.81 72 GLY A CA 1
ATOM 616 C C . GLY A 1 72 ? -9.188 -5.509 23.191 1.00 59.81 72 GLY A C 1
ATOM 617 O O . GLY A 1 72 ? -10.166 -4.915 22.765 1.00 59.81 72 GLY A O 1
ATOM 618 N N . ARG A 1 73 ? -8.953 -6.790 22.855 1.00 59.44 73 ARG A N 1
ATOM 619 C CA . ARG A 1 73 ? -9.906 -7.547 22.017 1.00 59.44 73 ARG A CA 1
ATOM 620 C C . ARG A 1 73 ? -11.288 -7.642 22.650 1.00 59.44 73 ARG A C 1
ATOM 622 O O . ARG A 1 73 ? -12.251 -7.505 21.918 1.00 59.44 73 ARG A O 1
ATOM 629 N N . ALA A 1 74 ? -11.417 -7.801 23.969 1.00 54.72 74 ALA A N 1
ATOM 630 C CA . ALA A 1 74 ? -12.721 -7.810 24.638 1.00 54.72 74 ALA A CA 1
ATOM 631 C C . ALA A 1 74 ? -13.416 -6.431 24.598 1.00 54.72 74 ALA A C 1
ATOM 633 O O . ALA A 1 74 ? -14.602 -6.349 24.280 1.00 54.72 74 ALA A O 1
ATOM 634 N N . TYR A 1 75 ? -12.669 -5.350 24.838 1.00 54.91 75 TYR A N 1
ATOM 635 C CA . TYR A 1 75 ? -13.136 -3.964 24.719 1.00 54.91 75 TYR A CA 1
ATOM 636 C C . TYR A 1 75 ? -13.552 -3.631 23.279 1.00 54.91 75 TYR A C 1
ATOM 638 O O . TYR A 1 75 ? -14.664 -3.168 23.035 1.00 54.91 75 TYR A O 1
ATOM 646 N N . TYR A 1 76 ? -12.706 -3.980 22.308 1.00 48.09 76 TYR A N 1
ATOM 647 C CA . TYR A 1 76 ? -13.011 -3.867 20.892 1.00 48.09 76 TYR A CA 1
ATOM 648 C C . TYR A 1 76 ? -14.132 -4.807 20.471 1.00 48.09 76 TYR A C 1
ATOM 650 O O . TYR A 1 76 ? -14.890 -4.397 19.622 1.00 48.09 76 TYR A O 1
ATOM 658 N N . SER A 1 77 ? -14.302 -5.992 21.067 1.00 48.94 77 SER A N 1
ATOM 659 C CA . SER A 1 77 ? -15.376 -6.941 20.730 1.00 48.94 77 SER A CA 1
ATOM 660 C C . SER A 1 77 ? -16.744 -6.531 21.261 1.00 48.94 77 SER A C 1
ATOM 662 O O . SER A 1 77 ? -17.749 -6.742 20.588 1.00 48.94 77 SER A O 1
ATOM 664 N N . ARG A 1 78 ? -16.801 -5.862 22.421 1.00 45.97 78 ARG A N 1
ATOM 665 C CA . ARG A 1 78 ? -18.014 -5.148 22.844 1.00 45.97 78 ARG A CA 1
ATOM 666 C C . ARG A 1 78 ? -18.315 -3.972 21.912 1.00 45.97 78 ARG A C 1
ATOM 668 O O . ARG A 1 78 ? -19.481 -3.721 21.652 1.00 45.97 78 ARG A O 1
ATOM 675 N N . ALA A 1 79 ? -17.280 -3.362 21.333 1.00 44.78 79 ALA A N 1
ATOM 676 C CA . ALA A 1 79 ? -17.355 -2.342 20.284 1.00 44.78 79 ALA A CA 1
ATOM 677 C C . ALA A 1 79 ? -17.241 -2.895 18.838 1.00 44.78 79 ALA A C 1
ATOM 679 O O . ALA A 1 79 ? -16.871 -2.139 17.941 1.00 44.78 79 ALA A O 1
ATOM 680 N N . ILE A 1 80 ? -17.447 -4.207 18.621 1.00 46.19 80 ILE A N 1
ATOM 681 C CA . ILE A 1 80 ? -17.570 -4.861 17.295 1.00 46.19 80 ILE A CA 1
ATOM 682 C C . ILE A 1 80 ? -19.054 -4.970 16.929 1.00 46.19 80 ILE A C 1
ATOM 684 O O . ILE A 1 80 ? -19.391 -5.103 15.760 1.00 46.19 80 ILE A O 1
ATOM 688 N N . LYS A 1 81 ? -19.954 -4.864 17.918 1.00 46.53 81 LYS A N 1
ATOM 689 C CA . LYS A 1 81 ? -21.397 -4.778 17.674 1.00 46.53 81 LYS A CA 1
ATOM 690 C C . LYS A 1 81 ? -21.849 -3.425 17.111 1.00 46.53 81 LYS A C 1
ATOM 692 O O . LYS A 1 81 ? -22.998 -3.331 16.707 1.00 46.53 81 LYS A O 1
ATOM 697 N N . GLU A 1 82 ? -20.962 -2.435 17.024 1.00 46.66 82 GLU A N 1
ATOM 698 C CA . GLU A 1 82 ? -21.231 -1.146 16.383 1.00 46.66 82 GLU A CA 1
ATOM 699 C C . GLU A 1 82 ? -20.074 -0.765 15.447 1.00 46.66 82 GLU A C 1
ATOM 701 O O . GLU A 1 82 ? -18.929 -0.605 15.870 1.00 46.66 82 GLU A O 1
ATOM 706 N N . ASP A 1 83 ? -20.389 -0.695 14.155 1.00 57.31 83 ASP A N 1
ATOM 707 C CA . ASP A 1 83 ? -20.200 0.501 13.327 1.00 57.31 83 ASP A CA 1
ATOM 708 C C . ASP A 1 83 ? -18.852 1.245 13.422 1.00 57.31 83 ASP A C 1
ATOM 710 O O . ASP A 1 83 ? -18.787 2.443 13.690 1.00 57.31 83 ASP A O 1
ATOM 714 N N . ARG A 1 84 ? -17.725 0.540 13.247 1.00 66.81 84 ARG A N 1
ATOM 715 C CA . ARG A 1 84 ? -16.401 1.190 13.213 1.00 66.81 84 ARG A CA 1
ATOM 716 C C . ARG A 1 84 ? -15.651 0.956 11.903 1.00 66.81 84 ARG A C 1
ATOM 718 O O . ARG A 1 84 ? -14.768 0.088 11.873 1.00 66.81 84 ARG A O 1
ATOM 725 N N . PRO A 1 85 ? -15.912 1.782 10.867 1.00 71.62 85 PRO A N 1
ATOM 726 C CA . PRO A 1 85 ? -15.154 1.783 9.608 1.00 71.62 85 PRO A CA 1
ATOM 727 C C . PRO A 1 85 ? -13.627 1.831 9.816 1.00 71.62 85 PRO A C 1
ATOM 729 O O . PRO A 1 85 ? -12.875 1.196 9.081 1.00 71.62 85 PRO A O 1
ATOM 732 N N . ASP A 1 86 ? -13.154 2.454 10.902 1.00 77.06 86 ASP A N 1
ATOM 733 C CA . ASP A 1 86 ? -11.746 2.497 11.330 1.00 77.06 86 ASP A CA 1
ATOM 734 C C . ASP A 1 86 ? -11.011 1.138 11.331 1.00 77.06 86 ASP A C 1
ATOM 736 O O . ASP A 1 86 ? -9.815 1.071 11.024 1.00 77.06 86 ASP A O 1
ATOM 740 N N . LEU A 1 87 ? -11.672 0.048 11.746 1.00 79.44 87 LEU A N 1
ATOM 741 C CA . LEU A 1 87 ? -11.041 -1.280 11.763 1.00 79.44 87 LEU A CA 1
ATOM 742 C C . LEU A 1 87 ? -10.894 -1.851 10.357 1.00 79.44 87 LEU A C 1
ATOM 744 O O . LEU A 1 87 ? -9.857 -2.445 10.050 1.00 79.44 87 LEU A O 1
ATOM 748 N N . MET A 1 88 ? -11.898 -1.638 9.511 1.00 85.25 88 MET A N 1
ATOM 749 C CA . MET A 1 88 ? -11.857 -2.049 8.114 1.00 85.25 88 MET A CA 1
ATOM 750 C C . MET A 1 88 ? -10.779 -1.272 7.368 1.00 85.25 88 MET A C 1
ATOM 752 O O . MET A 1 88 ? -9.920 -1.891 6.751 1.00 85.25 88 MET A O 1
ATOM 756 N N . VAL A 1 89 ? -10.688 0.046 7.563 1.00 89.31 89 VAL A N 1
ATOM 757 C CA . VAL A 1 89 ? -9.605 0.877 7.010 1.00 89.31 89 VAL A CA 1
ATOM 758 C C . VAL A 1 89 ? -8.223 0.347 7.409 1.00 89.31 89 VAL A C 1
ATOM 760 O O . VAL A 1 89 ? -7.321 0.265 6.573 1.00 89.31 89 VAL A O 1
ATOM 763 N N . LYS A 1 90 ? -8.024 -0.078 8.667 1.00 88.12 90 LYS A N 1
ATOM 764 C CA . LYS A 1 90 ? -6.761 -0.717 9.094 1.00 88.12 90 LYS A CA 1
ATOM 765 C C . LYS A 1 90 ? -6.490 -2.023 8.349 1.00 88.12 90 LYS A C 1
ATOM 767 O O . LYS A 1 90 ? -5.342 -2.275 7.979 1.00 88.12 90 LYS A O 1
ATOM 772 N N . LYS A 1 91 ? -7.523 -2.836 8.123 1.00 88.69 91 LYS A N 1
ATOM 773 C CA . LYS A 1 91 ? -7.432 -4.084 7.361 1.00 88.69 91 LYS A CA 1
ATOM 774 C C . LYS A 1 91 ? -7.084 -3.812 5.892 1.00 88.69 91 LYS A C 1
ATOM 776 O O . LYS A 1 91 ? -6.128 -4.398 5.396 1.00 88.69 91 LYS A O 1
ATOM 781 N N . LEU A 1 92 ? -7.750 -2.861 5.234 1.00 94.19 92 LEU A N 1
ATOM 782 C CA . LEU A 1 92 ? -7.442 -2.437 3.860 1.00 94.19 92 LEU A CA 1
ATOM 783 C C . LEU A 1 92 ? -5.990 -1.950 3.732 1.00 94.19 92 LEU A C 1
ATOM 785 O O . LEU A 1 92 ? -5.230 -2.402 2.875 1.00 94.19 92 LEU A O 1
ATOM 789 N N . ARG A 1 93 ? -5.555 -1.105 4.673 1.00 94.44 93 ARG A N 1
ATOM 790 C CA . ARG A 1 93 ? -4.173 -0.613 4.783 1.00 94.44 93 ARG A CA 1
ATOM 791 C C . ARG A 1 93 ? -3.140 -1.722 4.964 1.00 94.44 93 ARG A C 1
ATOM 793 O O . ARG A 1 93 ? -2.003 -1.551 4.515 1.00 94.44 93 ARG A O 1
ATOM 800 N N . TYR A 1 94 ? -3.499 -2.803 5.651 1.00 94.12 94 TYR A N 1
ATOM 801 C CA . TYR A 1 94 ? -2.650 -3.981 5.793 1.00 94.12 94 TYR A CA 1
ATOM 802 C C . TYR A 1 94 ? -2.503 -4.713 4.456 1.00 94.12 94 TYR A C 1
ATOM 804 O O . TYR A 1 94 ? -1.371 -4.950 4.043 1.00 94.12 94 TYR A O 1
ATOM 812 N N . TYR A 1 95 ? -3.606 -4.990 3.749 1.00 96.62 95 TYR A N 1
ATOM 813 C CA . TYR A 1 95 ? -3.561 -5.630 2.428 1.00 96.62 95 TYR A CA 1
ATOM 814 C C . TYR A 1 95 ? -2.730 -4.823 1.430 1.00 96.62 95 TYR A C 1
ATOM 816 O O . TYR A 1 95 ? -1.818 -5.380 0.828 1.00 96.62 95 TYR A O 1
ATOM 824 N N . ALA A 1 96 ? -2.963 -3.510 1.321 1.00 95.94 96 ALA A N 1
ATOM 825 C CA . ALA A 1 96 ? -2.195 -2.646 0.422 1.00 95.94 96 ALA A CA 1
ATOM 826 C C . ALA A 1 96 ? -0.683 -2.714 0.712 1.00 95.94 96 ALA A C 1
ATOM 828 O O . ALA A 1 96 ? 0.118 -2.953 -0.190 1.00 95.94 96 ALA A O 1
ATOM 829 N N . ARG A 1 97 ? -0.281 -2.602 1.987 1.00 95.56 97 ARG A N 1
ATOM 830 C CA . ARG A 1 97 ? 1.132 -2.734 2.390 1.00 95.56 97 ARG A CA 1
ATOM 831 C C . ARG A 1 97 ? 1.687 -4.129 2.117 1.00 95.56 97 ARG A C 1
ATOM 833 O O . ARG A 1 97 ? 2.831 -4.256 1.693 1.00 95.56 97 ARG A O 1
ATOM 840 N N . PHE A 1 98 ? 0.903 -5.175 2.360 1.00 95.88 98 PHE A N 1
ATOM 841 C CA . PHE A 1 98 ? 1.354 -6.543 2.142 1.00 95.88 98 PHE A CA 1
ATOM 842 C C . PHE A 1 98 ? 1.529 -6.857 0.651 1.00 95.88 98 PHE A C 1
ATOM 844 O O . PHE A 1 98 ? 2.488 -7.530 0.276 1.00 95.88 98 PHE A O 1
ATOM 851 N N . ILE A 1 99 ? 0.674 -6.296 -0.208 1.00 96.44 99 ILE A N 1
ATOM 852 C CA . ILE A 1 99 ? 0.827 -6.355 -1.664 1.00 96.44 99 ILE A CA 1
ATOM 853 C C . ILE A 1 99 ? 2.145 -5.701 -2.094 1.00 96.44 99 ILE A C 1
ATOM 855 O O . ILE A 1 99 ? 2.883 -6.326 -2.851 1.00 96.44 99 ILE A O 1
ATOM 859 N N . VAL A 1 100 ? 2.497 -4.516 -1.567 1.00 94.44 100 VAL A N 1
ATOM 860 C CA . VAL A 1 100 ? 3.805 -3.877 -1.840 1.00 94.44 100 VAL A CA 1
ATOM 861 C C . VAL A 1 100 ? 4.959 -4.820 -1.490 1.00 94.44 100 VAL A C 1
ATOM 863 O O . VAL A 1 100 ? 5.850 -5.039 -2.307 1.00 94.44 100 VAL A O 1
ATOM 866 N N . VAL A 1 101 ? 4.927 -5.442 -0.307 1.00 93.06 101 VAL A N 1
ATOM 867 C CA . VAL A 1 101 ? 5.960 -6.411 0.102 1.00 93.06 101 VAL A CA 1
ATOM 868 C C . VAL A 1 101 ? 6.027 -7.595 -0.868 1.00 93.06 101 VAL A C 1
ATOM 870 O O . VAL A 1 101 ? 7.114 -8.020 -1.254 1.00 93.06 101 VAL A O 1
ATOM 873 N N . CYS A 1 102 ? 4.881 -8.125 -1.298 1.00 92.75 102 CYS A N 1
ATOM 874 C CA . CYS A 1 102 ? 4.837 -9.241 -2.242 1.00 92.75 102 CYS A CA 1
ATOM 875 C C . CYS A 1 102 ? 5.358 -8.862 -3.637 1.00 92.75 102 CYS A C 1
ATOM 877 O O . CYS A 1 102 ? 6.005 -9.697 -4.271 1.00 92.75 102 CYS A O 1
ATOM 879 N N . LEU A 1 103 ? 5.112 -7.627 -4.092 1.00 90.81 103 LEU A N 1
ATOM 880 C CA . LEU A 1 103 ? 5.667 -7.082 -5.334 1.00 90.81 103 LEU A CA 1
ATOM 881 C C . LEU A 1 103 ? 7.196 -7.032 -5.264 1.00 90.81 103 LEU A C 1
ATOM 883 O O . LEU A 1 103 ? 7.855 -7.601 -6.133 1.00 90.81 103 LEU A O 1
ATOM 887 N N . LEU A 1 104 ? 7.756 -6.438 -4.204 1.00 88.50 104 LEU A N 1
ATOM 888 C CA . LEU A 1 104 ? 9.209 -6.354 -4.001 1.00 88.50 104 LEU A CA 1
ATOM 889 C C . LEU A 1 104 ? 9.847 -7.752 -3.976 1.00 88.50 104 LEU A C 1
ATOM 891 O O . LEU A 1 104 ? 10.796 -8.033 -4.704 1.00 88.50 104 LEU A O 1
ATOM 895 N N . LEU A 1 105 ? 9.229 -8.705 -3.273 1.00 86.88 105 LEU A N 1
ATOM 896 C CA . LEU A 1 105 ? 9.676 -10.105 -3.244 1.00 86.88 105 LEU A CA 1
ATOM 897 C C . LEU A 1 105 ? 9.384 -10.900 -4.536 1.00 86.88 105 LEU A C 1
ATOM 899 O O . LEU A 1 105 ? 9.593 -12.113 -4.561 1.00 86.88 105 LEU A O 1
ATOM 903 N N . LYS A 1 106 ? 8.866 -10.262 -5.596 1.00 85.69 106 LYS A N 1
ATOM 904 C CA . LYS A 1 106 ? 8.477 -10.875 -6.882 1.00 85.69 106 LYS A CA 1
ATOM 905 C C . LYS A 1 106 ? 7.511 -12.068 -6.742 1.00 85.69 106 LYS A C 1
ATOM 907 O O . LYS A 1 106 ? 7.435 -12.933 -7.615 1.00 85.69 106 LYS A O 1
ATOM 912 N N . LYS A 1 107 ? 6.713 -12.123 -5.668 1.00 89.44 107 LYS A N 1
ATOM 913 C CA . LYS A 1 107 ? 5.725 -13.190 -5.412 1.00 89.44 107 LYS A CA 1
ATOM 914 C C . LYS A 1 107 ? 4.416 -12.921 -6.161 1.00 89.44 107 LYS A C 1
ATOM 916 O O . LYS A 1 107 ? 3.353 -12.803 -5.557 1.00 89.44 107 LYS A O 1
ATOM 921 N N . MET A 1 108 ? 4.475 -12.853 -7.492 1.00 89.69 108 MET A N 1
ATOM 922 C CA . MET A 1 108 ? 3.359 -12.391 -8.339 1.00 89.69 108 MET A CA 1
ATOM 923 C C . MET A 1 108 ? 2.082 -13.236 -8.233 1.00 89.69 108 MET A C 1
ATOM 925 O O . MET A 1 108 ? 0.982 -12.712 -8.390 1.00 89.69 108 MET A O 1
ATOM 929 N N . LYS A 1 109 ? 2.200 -14.538 -7.937 1.00 91.62 109 LYS A N 1
ATOM 930 C CA . LYS A 1 109 ? 1.031 -15.389 -7.660 1.00 91.62 109 LYS A CA 1
ATOM 931 C C . LYS A 1 109 ? 0.276 -14.898 -6.419 1.00 91.62 109 LYS A C 1
ATOM 933 O O . LYS A 1 109 ? -0.924 -14.669 -6.496 1.00 91.62 109 LYS A O 1
ATOM 938 N N . LEU A 1 110 ? 1.006 -14.660 -5.328 1.00 94.81 110 LEU A N 1
ATOM 939 C CA . LEU A 1 110 ? 0.448 -14.150 -4.078 1.00 94.81 110 LEU A CA 1
ATOM 940 C C . LEU A 1 110 ? -0.101 -12.728 -4.246 1.00 94.81 110 LEU A C 1
ATOM 942 O O . LEU A 1 110 ? -1.152 -12.418 -3.703 1.00 94.81 110 LEU A O 1
ATOM 946 N N . VAL A 1 111 ? 0.559 -11.881 -5.046 1.00 95.69 111 VAL A N 1
ATOM 947 C CA . VAL A 1 111 ? 0.038 -10.549 -5.400 1.00 95.69 111 VAL A CA 1
ATOM 948 C C . VAL A 1 111 ? -1.358 -10.660 -6.018 1.00 95.69 111 VAL A C 1
ATOM 950 O O . VAL A 1 111 ? -2.275 -9.996 -5.550 1.00 95.69 111 VAL A O 1
ATOM 953 N N . ARG A 1 112 ? -1.549 -11.525 -7.023 1.00 95.88 112 ARG A N 1
ATOM 954 C CA . ARG A 1 112 ? -2.859 -11.704 -7.674 1.00 95.88 112 ARG A CA 1
ATOM 955 C C . ARG A 1 112 ? -3.937 -12.190 -6.703 1.00 95.88 112 ARG A C 1
ATOM 957 O O . ARG A 1 112 ? -5.045 -11.668 -6.731 1.00 95.88 112 ARG A O 1
ATOM 964 N N . GLU A 1 113 ? -3.605 -13.136 -5.827 1.00 97.25 113 GLU A N 1
ATOM 965 C CA . GLU A 1 113 ? -4.520 -13.625 -4.784 1.00 97.25 113 GLU A CA 1
ATOM 966 C C . GLU A 1 113 ? -4.905 -12.508 -3.793 1.00 97.25 113 GLU A C 1
ATOM 968 O O . GLU A 1 113 ? -6.081 -12.326 -3.483 1.00 97.25 113 GLU A O 1
ATOM 973 N N . LEU A 1 114 ? -3.931 -11.708 -3.344 1.00 97.62 114 LEU A N 1
ATOM 974 C CA . LEU A 1 114 ? -4.160 -10.599 -2.413 1.00 97.62 114 LEU A CA 1
ATOM 975 C C . LEU A 1 114 ? -4.969 -9.451 -3.025 1.00 97.62 114 LEU A C 1
ATOM 977 O O . LEU A 1 114 ? -5.726 -8.813 -2.301 1.00 97.62 114 LEU A O 1
ATOM 981 N N . VAL A 1 115 ? -4.827 -9.181 -4.326 1.00 97.69 115 VAL A N 1
ATOM 982 C CA . VAL A 1 115 ? -5.616 -8.155 -5.034 1.00 97.69 115 VAL A CA 1
ATOM 983 C C . VAL A 1 115 ? -7.095 -8.529 -5.061 1.00 97.69 115 VAL A C 1
ATOM 985 O O . VAL A 1 115 ? -7.934 -7.679 -4.779 1.00 97.69 115 VAL A O 1
ATOM 988 N N . ILE A 1 116 ? -7.410 -9.800 -5.334 1.00 97.38 116 ILE A N 1
ATOM 989 C CA . ILE A 1 116 ? -8.790 -10.307 -5.317 1.00 97.38 116 ILE A CA 1
ATOM 990 C C . ILE A 1 116 ? -9.383 -10.180 -3.909 1.00 97.38 116 ILE A C 1
ATOM 992 O O . ILE A 1 116 ? -10.511 -9.718 -3.742 1.00 97.38 116 ILE A O 1
ATOM 996 N N . GLU A 1 117 ? -8.620 -10.549 -2.876 1.00 96.44 117 GLU A N 1
ATOM 997 C CA . GLU A 1 117 ? -9.092 -10.411 -1.498 1.00 96.44 117 GLU A CA 1
ATOM 998 C C . GLU A 1 117 ? -9.249 -8.937 -1.094 1.00 96.44 117 GLU A C 1
ATOM 1000 O O . GLU A 1 117 ? -10.233 -8.592 -0.446 1.00 96.44 117 GLU A O 1
ATOM 1005 N N . LEU A 1 118 ? -8.337 -8.048 -1.507 1.00 96.50 118 LEU A N 1
ATOM 1006 C CA . LEU A 1 118 ? -8.464 -6.609 -1.269 1.00 96.50 118 LEU A CA 1
ATOM 1007 C C . LEU A 1 118 ? -9.727 -6.042 -1.930 1.00 96.50 118 LEU A C 1
ATOM 1009 O O . LEU A 1 118 ? -10.458 -5.301 -1.282 1.00 96.50 118 LEU A O 1
ATOM 1013 N N . GLU A 1 119 ? -10.018 -6.416 -3.176 1.00 97.75 119 GLU A N 1
ATOM 1014 C CA . GLU A 1 119 ? -11.241 -6.017 -3.881 1.00 97.75 119 GLU A CA 1
ATOM 1015 C C . GLU A 1 119 ? -12.498 -6.449 -3.115 1.00 97.75 119 GLU A C 1
ATOM 1017 O O . GLU A 1 119 ? -13.388 -5.632 -2.877 1.00 97.75 119 GLU A O 1
ATOM 1022 N N . ARG A 1 120 ? -12.527 -7.693 -2.617 1.00 95.56 120 ARG A N 1
ATOM 1023 C CA . ARG A 1 120 ? -13.615 -8.186 -1.761 1.00 95.56 120 ARG A CA 1
ATOM 1024 C C . ARG A 1 120 ? -13.753 -7.366 -0.475 1.00 95.56 120 ARG A C 1
ATOM 1026 O O . ARG A 1 120 ? -14.866 -7.035 -0.073 1.00 95.56 120 ARG A O 1
ATOM 1033 N N . GLN A 1 121 ? -12.636 -7.034 0.174 1.00 93.38 121 GLN A N 1
ATOM 1034 C CA . GLN A 1 121 ? -12.636 -6.219 1.392 1.00 93.38 121 GLN A CA 1
ATOM 1035 C C . GLN A 1 121 ? -13.125 -4.787 1.143 1.00 93.38 121 GLN A C 1
ATOM 1037 O O . GLN A 1 121 ? -13.822 -4.237 1.992 1.00 93.38 121 GLN A O 1
ATOM 1042 N N . ILE A 1 122 ? -12.779 -4.191 -0.002 1.00 94.62 122 ILE A N 1
ATOM 1043 C CA . ILE A 1 122 ? -13.254 -2.859 -0.394 1.00 94.62 122 ILE A CA 1
ATOM 1044 C C . ILE A 1 122 ? -14.763 -2.900 -0.647 1.00 94.62 122 ILE A C 1
ATOM 1046 O O . ILE A 1 122 ? -15.476 -2.056 -0.123 1.00 94.62 122 ILE A O 1
ATOM 1050 N N . GLN A 1 123 ? -15.272 -3.907 -1.362 1.00 94.50 123 GLN A N 1
ATOM 1051 C CA . GLN A 1 123 ? -16.715 -4.061 -1.593 1.00 94.50 123 GLN A CA 1
ATOM 1052 C C . GLN A 1 123 ? -17.501 -4.223 -0.284 1.00 94.50 123 GLN A C 1
ATOM 1054 O O . GLN A 1 123 ? -18.545 -3.594 -0.106 1.00 94.50 123 GLN A O 1
ATOM 1059 N N . GLU A 1 124 ? -16.987 -5.041 0.641 1.00 90.75 124 GLU A N 1
ATOM 1060 C CA . GLU A 1 124 ? -17.559 -5.224 1.980 1.00 90.75 124 GLU A CA 1
ATOM 1061 C C . GLU A 1 124 ? -17.566 -3.897 2.756 1.00 90.75 124 GLU A C 1
ATOM 1063 O O . GLU A 1 124 ? -18.582 -3.531 3.343 1.00 90.75 124 GLU A O 1
ATOM 1068 N N . TYR A 1 125 ? -16.469 -3.138 2.699 1.00 90.19 125 TYR A N 1
ATOM 1069 C CA . TYR A 1 125 ? -16.352 -1.818 3.318 1.00 90.19 125 TYR A CA 1
ATOM 1070 C C . TYR A 1 125 ? -17.337 -0.798 2.720 1.00 90.19 125 TYR A C 1
ATOM 1072 O O . TYR A 1 125 ? -18.064 -0.144 3.465 1.00 90.19 125 TYR A O 1
ATOM 1080 N N . THR A 1 126 ? -17.434 -0.711 1.394 1.00 91.31 126 THR A N 1
ATOM 1081 C CA . THR A 1 126 ? -18.343 0.210 0.703 1.00 91.31 126 THR A CA 1
ATOM 1082 C C . THR A 1 126 ? -19.807 -0.105 0.989 1.00 91.31 126 THR A C 1
ATOM 1084 O O . THR A 1 126 ? -20.561 0.785 1.366 1.00 91.31 126 THR A O 1
ATOM 1087 N N . THR A 1 127 ? -20.204 -1.373 0.859 1.00 91.06 127 THR A N 1
ATOM 1088 C CA . THR A 1 127 ? -21.610 -1.784 1.022 1.00 91.06 127 THR A CA 1
ATOM 1089 C C . THR A 1 127 ? -22.074 -1.675 2.474 1.00 91.06 127 THR A C 1
ATOM 1091 O O . THR A 1 127 ? -23.248 -1.435 2.727 1.00 91.06 127 THR A O 1
ATOM 1094 N N . THR A 1 128 ? -21.167 -1.874 3.435 1.00 87.81 128 THR A N 1
ATOM 1095 C CA . THR A 1 128 ? -21.522 -1.869 4.861 1.00 87.81 128 THR A CA 1
ATOM 1096 C C . THR A 1 128 ? -21.555 -0.462 5.452 1.00 87.81 128 THR A C 1
ATOM 1098 O O . THR A 1 128 ? -22.383 -0.208 6.320 1.00 87.81 128 THR A O 1
ATOM 1101 N N . TYR A 1 129 ? -20.653 0.431 5.026 1.00 86.12 129 TYR A N 1
ATOM 1102 C CA . TYR A 1 129 ? -20.417 1.708 5.713 1.00 86.12 129 TYR A CA 1
ATOM 1103 C C . TYR A 1 129 ? -20.694 2.957 4.868 1.00 86.12 129 TYR A C 1
ATOM 1105 O O . TYR A 1 129 ? -20.612 4.049 5.420 1.00 86.12 129 TYR A O 1
ATOM 1113 N N . GLU A 1 130 ? -20.962 2.820 3.562 1.00 84.81 130 GLU A N 1
ATOM 1114 C CA . GLU A 1 130 ? -21.138 3.939 2.614 1.00 84.81 130 GLU A CA 1
ATOM 1115 C C . GLU A 1 130 ? -20.138 5.099 2.837 1.00 84.81 130 GLU A C 1
ATOM 1117 O O . GLU A 1 130 ? -20.529 6.252 3.032 1.00 84.81 130 GLU A O 1
ATOM 1122 N N . PRO A 1 131 ? -18.825 4.812 2.876 1.00 87.69 131 PRO A N 1
ATOM 1123 C CA . PRO A 1 131 ? -17.851 5.766 3.370 1.00 87.69 131 PRO A CA 1
ATOM 1124 C C . PRO A 1 131 ? -17.506 6.821 2.310 1.00 87.69 131 PRO A C 1
ATOM 1126 O O . PRO A 1 131 ? -17.457 6.538 1.110 1.00 87.69 131 PRO A O 1
ATOM 1129 N N . GLU A 1 132 ? -17.181 8.038 2.753 1.00 87.69 132 GLU A N 1
ATOM 1130 C CA . GLU A 1 132 ? -16.793 9.143 1.861 1.00 87.69 132 GLU A CA 1
ATOM 1131 C C . GLU A 1 132 ? -15.514 8.836 1.054 1.00 87.69 132 GLU A C 1
ATOM 1133 O O . GLU A 1 132 ? -15.362 9.302 -0.075 1.00 87.69 132 GLU A O 1
ATOM 1138 N N . ASP A 1 133 ? -14.619 7.995 1.592 1.00 91.31 133 ASP A N 1
ATOM 1139 C CA . ASP A 1 133 ? -13.340 7.610 0.978 1.00 91.31 133 ASP A CA 1
ATOM 1140 C C . ASP A 1 133 ? -13.444 6.432 -0.017 1.00 91.31 133 ASP A C 1
ATOM 1142 O O . ASP A 1 133 ? -12.426 5.935 -0.506 1.00 91.31 133 ASP A O 1
ATOM 1146 N N . GLN A 1 134 ? -14.655 5.980 -0.376 1.00 91.31 134 GLN A N 1
ATOM 1147 C CA . GLN A 1 134 ? -14.852 4.837 -1.284 1.00 91.31 134 GLN A CA 1
ATOM 1148 C C . GLN A 1 134 ? -14.151 4.996 -2.647 1.00 91.31 134 GLN A C 1
ATOM 1150 O O . GLN A 1 134 ? -13.639 4.022 -3.213 1.00 91.31 134 GLN A O 1
ATOM 1155 N N . LEU A 1 135 ? -14.111 6.222 -3.182 1.00 93.38 135 LEU A N 1
ATOM 1156 C CA . LEU A 1 135 ? -13.486 6.497 -4.474 1.00 93.38 135 LEU A CA 1
ATOM 1157 C C . LEU A 1 135 ? -11.962 6.395 -4.368 1.00 93.38 135 LEU A C 1
ATOM 1159 O O . LEU A 1 135 ? -11.329 5.870 -5.279 1.00 93.38 135 LEU A O 1
ATOM 1163 N N . GLU A 1 136 ? -11.380 6.817 -3.242 1.00 94.38 136 GLU A N 1
ATOM 1164 C CA . GLU A 1 136 ? -9.942 6.696 -2.986 1.00 94.38 136 GLU A CA 1
ATOM 1165 C C . GLU A 1 136 ? -9.515 5.226 -2.964 1.00 94.38 136 GLU A C 1
ATOM 1167 O O . GLU A 1 136 ? -8.548 4.846 -3.621 1.00 94.38 136 GLU A O 1
ATOM 1172 N N . TRP A 1 137 ? -10.273 4.365 -2.280 1.00 95.25 137 TRP A N 1
ATOM 1173 C CA . TRP A 1 137 ? -9.989 2.927 -2.249 1.00 95.25 137 TRP A CA 1
ATOM 1174 C C . TRP A 1 137 ? -10.172 2.248 -3.606 1.00 95.25 137 TRP A C 1
ATOM 1176 O O . TRP A 1 137 ? -9.399 1.352 -3.953 1.00 95.25 137 TRP A O 1
ATOM 1186 N N . SER A 1 138 ? -11.148 2.699 -4.393 1.00 94.50 138 SER A N 1
ATOM 1187 C CA . SER A 1 138 ? -11.333 2.230 -5.770 1.00 94.50 138 SER A CA 1
ATOM 1188 C C . SER A 1 138 ? -10.141 2.618 -6.651 1.00 94.50 138 SER A C 1
ATOM 1190 O O . SER A 1 138 ? -9.616 1.775 -7.375 1.00 94.50 138 SER A O 1
ATOM 1192 N N . LEU A 1 139 ? -9.650 3.857 -6.532 1.00 95.06 139 LEU A N 1
ATOM 1193 C CA . LEU A 1 139 ? -8.445 4.317 -7.228 1.00 95.06 139 LEU A CA 1
ATOM 1194 C C . LEU A 1 139 ? -7.213 3.499 -6.831 1.00 95.06 139 LEU A C 1
ATOM 1196 O O . LEU A 1 139 ? -6.473 3.071 -7.710 1.00 95.06 139 LEU A O 1
ATOM 1200 N N . VAL A 1 140 ? -7.028 3.204 -5.540 1.00 95.94 140 VAL A N 1
ATOM 1201 C CA . VAL A 1 140 ? -5.935 2.339 -5.060 1.00 95.94 140 VAL A CA 1
ATOM 1202 C C . VAL A 1 140 ? -5.976 0.965 -5.733 1.00 95.94 140 VAL A C 1
ATOM 1204 O O . VAL A 1 140 ? -4.940 0.446 -6.148 1.00 95.94 140 VAL A O 1
ATOM 1207 N N . LEU A 1 141 ? -7.158 0.357 -5.859 1.00 96.44 141 LEU A N 1
ATOM 1208 C CA . LEU A 1 141 ? -7.303 -0.940 -6.518 1.00 96.44 141 LEU A CA 1
ATOM 1209 C C . LEU A 1 141 ? -6.943 -0.866 -8.011 1.00 96.44 141 LEU A C 1
ATOM 1211 O O . LEU A 1 141 ? -6.225 -1.737 -8.512 1.00 96.44 141 LEU A O 1
ATOM 1215 N N . GLU A 1 142 ? -7.402 0.174 -8.706 1.00 96.06 142 GLU A N 1
ATOM 1216 C CA . GLU A 1 142 ? -7.096 0.399 -10.122 1.00 96.06 142 GLU A CA 1
ATOM 1217 C C . GLU A 1 142 ? -5.609 0.699 -10.358 1.00 96.06 142 GLU A C 1
ATOM 1219 O O . GLU A 1 142 ? -5.021 0.161 -11.298 1.00 96.06 142 GLU A O 1
ATOM 1224 N N . GLU A 1 143 ? -4.959 1.462 -9.473 1.00 95.75 143 GLU A N 1
ATOM 1225 C CA . GLU A 1 143 ? -3.509 1.682 -9.494 1.00 95.75 143 GLU A CA 1
ATOM 1226 C C . GLU A 1 143 ? -2.745 0.355 -9.393 1.00 95.75 143 GLU A C 1
ATOM 1228 O O . GLU A 1 143 ? -1.842 0.102 -10.191 1.00 95.75 143 GLU A O 1
ATOM 1233 N N . ILE A 1 144 ? -3.136 -0.540 -8.475 1.00 96.00 144 ILE A N 1
ATOM 1234 C CA . ILE A 1 144 ? -2.494 -1.857 -8.327 1.00 96.00 144 ILE A CA 1
ATOM 1235 C C . ILE A 1 144 ? -2.693 -2.709 -9.588 1.00 96.00 144 ILE A C 1
ATOM 1237 O O . ILE A 1 144 ? -1.736 -3.304 -10.095 1.00 96.00 144 ILE A O 1
ATOM 1241 N N . LYS A 1 145 ? -3.922 -2.771 -10.117 1.00 95.25 145 LYS A N 1
ATOM 1242 C CA . LYS A 1 145 ? -4.240 -3.522 -11.345 1.00 95.25 145 LYS A CA 1
ATOM 1243 C C . LYS A 1 145 ? -3.447 -2.978 -12.540 1.00 95.25 145 LYS A C 1
ATOM 1245 O O . LYS A 1 145 ? -2.845 -3.755 -13.286 1.00 95.25 145 LYS A O 1
ATOM 1250 N N . GLY A 1 146 ? -3.388 -1.654 -12.687 1.00 94.19 146 GLY A N 1
ATOM 1251 C CA . GLY A 1 146 ? -2.606 -0.963 -13.710 1.00 94.19 146 GLY A CA 1
ATOM 1252 C C . GLY A 1 146 ? -1.106 -1.229 -13.580 1.00 94.19 146 GLY A C 1
ATOM 1253 O O . GLY A 1 146 ? -0.448 -1.532 -14.576 1.00 94.19 146 GLY A O 1
ATOM 1254 N N . PHE A 1 147 ? -0.580 -1.209 -12.355 1.00 94.38 147 PHE A N 1
ATOM 1255 C CA . PHE A 1 147 ? 0.818 -1.514 -12.064 1.00 94.38 147 PHE A CA 1
ATOM 1256 C C . PHE A 1 147 ? 1.191 -2.942 -12.481 1.00 94.38 147 PHE A C 1
ATOM 1258 O O . PHE A 1 147 ? 2.165 -3.137 -13.205 1.00 94.38 147 PHE A O 1
ATOM 1265 N N . ILE A 1 148 ? 0.390 -3.943 -12.096 1.00 92.88 148 ILE A N 1
ATOM 1266 C CA . ILE A 1 148 ? 0.619 -5.352 -12.466 1.00 92.88 148 ILE A CA 1
ATOM 1267 C C . ILE A 1 148 ? 0.561 -5.532 -13.988 1.00 92.88 148 ILE A C 1
ATOM 1269 O O . ILE A 1 148 ? 1.397 -6.222 -14.570 1.00 92.88 148 ILE A O 1
ATOM 1273 N N . LYS A 1 149 ? -0.403 -4.886 -14.653 1.00 91.44 149 LYS A N 1
ATOM 1274 C CA . LYS A 1 149 ? -0.518 -4.925 -16.114 1.00 91.44 149 LYS A CA 1
ATOM 1275 C C . LYS A 1 149 ? 0.725 -4.334 -16.788 1.00 91.44 149 LYS A C 1
ATOM 1277 O O . LYS A 1 149 ? 1.276 -4.955 -17.694 1.00 91.44 149 LYS A O 1
ATOM 1282 N N . ALA A 1 150 ? 1.182 -3.169 -16.336 1.00 90.06 150 ALA A N 1
ATOM 1283 C CA . ALA A 1 150 ? 2.362 -2.498 -16.877 1.00 90.06 150 ALA A CA 1
ATOM 1284 C C . ALA A 1 150 ? 3.672 -3.264 -16.604 1.00 90.06 150 ALA A C 1
ATOM 1286 O O . ALA A 1 150 ? 4.580 -3.239 -17.436 1.00 90.06 150 ALA A O 1
ATOM 1287 N N . GLU A 1 151 ? 3.767 -3.982 -15.481 1.00 85.56 151 GLU A N 1
ATOM 1288 C CA . GLU A 1 151 ? 4.887 -4.886 -15.192 1.00 85.56 151 GLU A CA 1
ATOM 1289 C C . GLU A 1 151 ? 4.977 -5.996 -16.244 1.00 85.56 151 GLU A C 1
ATOM 1291 O O . GLU A 1 151 ? 6.029 -6.168 -16.860 1.00 85.56 151 GLU A O 1
ATOM 1296 N N . SER A 1 152 ? 3.849 -6.642 -16.546 1.00 80.25 152 SER A N 1
ATOM 1297 C CA . SER A 1 152 ? 3.783 -7.731 -17.526 1.00 80.25 152 SER A CA 1
ATOM 1298 C C . SER A 1 152 ? 3.954 -7.296 -18.989 1.00 80.25 152 SER A C 1
ATOM 1300 O O . SER A 1 152 ? 4.188 -8.137 -19.854 1.00 80.25 152 SER A O 1
ATOM 1302 N N . ALA A 1 153 ? 3.847 -5.995 -19.284 1.00 75.44 153 ALA A N 1
ATOM 1303 C CA . ALA A 1 153 ? 3.903 -5.472 -20.650 1.00 75.44 153 ALA A CA 1
ATOM 1304 C C . ALA A 1 153 ? 5.305 -5.539 -21.279 1.00 75.44 153 ALA A C 1
ATOM 1306 O O . ALA A 1 153 ? 5.435 -5.466 -22.499 1.00 75.44 153 ALA A O 1
ATOM 1307 N N . VAL A 1 154 ? 6.359 -5.665 -20.466 1.00 69.38 154 VAL A N 1
ATOM 1308 C CA . VAL A 1 154 ? 7.740 -5.754 -20.955 1.00 69.38 154 VAL A CA 1
ATOM 1309 C C . VAL A 1 154 ? 8.216 -7.195 -20.843 1.00 69.38 154 VAL A C 1
ATOM 1311 O O . VAL A 1 154 ? 8.727 -7.621 -19.812 1.00 69.38 154 VAL A O 1
ATOM 1314 N N . ALA A 1 155 ? 8.050 -7.943 -21.933 1.00 64.19 155 ALA A N 1
ATOM 1315 C CA . ALA A 1 155 ? 8.688 -9.238 -22.116 1.00 64.19 155 ALA A CA 1
ATOM 1316 C C . ALA A 1 155 ? 10.023 -9.039 -22.842 1.00 64.19 155 ALA A C 1
ATOM 1318 O O . ALA A 1 155 ? 10.060 -8.475 -23.937 1.00 64.19 155 ALA A O 1
ATOM 1319 N N . VAL A 1 156 ? 11.122 -9.505 -22.246 1.00 65.62 156 VAL A N 1
ATOM 1320 C CA . VAL A 1 156 ? 12.396 -9.590 -22.965 1.00 65.62 156 VAL A CA 1
ATOM 1321 C C . VAL A 1 156 ? 12.368 -10.858 -23.801 1.00 65.62 156 VAL A C 1
ATOM 1323 O O . VAL A 1 156 ? 12.271 -11.958 -23.264 1.00 65.62 156 VAL A O 1
ATOM 1326 N N . LEU A 1 157 ? 12.415 -10.699 -25.118 1.00 68.69 157 LEU A N 1
ATOM 1327 C CA . LEU A 1 157 ? 12.458 -11.815 -26.054 1.00 68.69 157 LEU A CA 1
ATOM 1328 C C . LEU A 1 157 ? 13.913 -12.146 -26.384 1.00 68.69 157 LEU A C 1
ATOM 1330 O O . LEU A 1 157 ? 14.744 -11.253 -26.561 1.00 68.69 157 LEU A O 1
ATOM 1334 N N . HIS A 1 158 ? 14.216 -13.433 -26.482 1.00 65.88 158 HIS A N 1
ATOM 1335 C CA . HIS A 1 158 ? 15.437 -13.895 -27.116 1.00 65.88 158 HIS A CA 1
ATOM 1336 C C . HIS A 1 158 ? 15.352 -13.684 -28.637 1.00 65.88 158 HIS A C 1
ATOM 1338 O O . HIS A 1 158 ? 14.280 -13.417 -29.186 1.00 65.88 158 HIS A O 1
ATOM 1344 N N . ALA A 1 159 ? 16.485 -13.793 -29.335 1.00 71.50 159 ALA A N 1
ATOM 1345 C CA . ALA A 1 159 ? 16.559 -13.584 -30.784 1.00 71.50 159 ALA A CA 1
ATOM 1346 C C . ALA A 1 159 ? 15.657 -14.550 -31.584 1.00 71.50 159 ALA A C 1
ATOM 1348 O O . ALA A 1 159 ? 15.263 -14.241 -32.703 1.00 71.50 159 ALA A O 1
ATOM 1349 N N . ASP A 1 160 ? 15.299 -15.690 -30.994 1.00 77.50 160 ASP A N 1
ATOM 1350 C CA . ASP A 1 160 ? 14.384 -16.699 -31.532 1.00 77.50 160 ASP A CA 1
ATOM 1351 C C . ASP A 1 160 ? 12.919 -16.491 -31.091 1.00 77.50 160 ASP A C 1
ATOM 1353 O O . ASP A 1 160 ? 12.099 -17.396 -31.225 1.00 77.50 160 ASP A O 1
ATOM 1357 N N . THR A 1 161 ? 12.574 -15.306 -30.570 1.00 72.56 161 THR A N 1
ATOM 1358 C CA . THR A 1 161 ? 11.251 -14.919 -30.039 1.00 72.56 161 THR A CA 1
ATOM 1359 C C . THR A 1 161 ? 10.781 -15.664 -28.785 1.00 72.56 161 THR A C 1
ATOM 1361 O O . THR A 1 161 ? 9.652 -15.449 -28.340 1.00 72.56 161 THR A O 1
ATOM 1364 N N . ASN A 1 162 ? 11.637 -16.462 -28.139 1.00 67.94 162 ASN A N 1
ATOM 1365 C CA . ASN A 1 162 ? 11.295 -17.067 -26.855 1.00 67.94 162 ASN A CA 1
ATOM 1366 C C . ASN A 1 162 ? 11.342 -16.024 -25.721 1.00 67.94 162 ASN A C 1
ATOM 1368 O O . ASN A 1 162 ? 12.342 -15.313 -25.588 1.00 67.94 162 ASN A O 1
ATOM 1372 N N . PRO A 1 163 ? 10.303 -15.909 -24.873 1.00 61.34 163 PRO A N 1
ATOM 1373 C CA . PRO A 1 163 ? 10.339 -15.015 -23.723 1.00 61.34 163 PRO A CA 1
ATOM 1374 C C . PRO A 1 163 ? 11.381 -15.494 -22.706 1.00 61.34 163 PRO A C 1
ATOM 1376 O O . PRO A 1 163 ? 11.300 -16.608 -22.187 1.00 61.34 163 PRO A O 1
ATOM 1379 N N . ILE A 1 164 ? 12.353 -14.636 -22.399 1.00 62.62 164 ILE A N 1
ATOM 1380 C CA . ILE A 1 164 ? 13.360 -14.874 -21.368 1.00 62.62 164 ILE A CA 1
ATOM 1381 C C . ILE A 1 164 ? 12.868 -14.264 -20.059 1.00 62.62 164 ILE A C 1
ATOM 1383 O O . ILE A 1 164 ? 12.617 -13.060 -19.962 1.00 62.62 164 ILE A O 1
ATOM 1387 N N . VAL A 1 165 ? 12.811 -15.078 -19.008 1.00 62.16 165 VAL A N 1
ATOM 1388 C CA . VAL A 1 165 ? 12.697 -14.560 -17.643 1.00 62.16 165 VAL A CA 1
ATOM 1389 C C . VAL A 1 165 ? 14.088 -14.138 -17.187 1.00 62.16 165 VAL A C 1
ATOM 1391 O O . VAL A 1 165 ? 14.881 -14.957 -16.730 1.00 62.16 165 VAL A O 1
ATOM 1394 N N . LEU A 1 166 ? 14.401 -12.850 -17.310 1.00 61.47 166 LEU A N 1
ATOM 1395 C CA . LEU A 1 166 ? 15.610 -12.304 -16.706 1.00 61.47 166 LEU A CA 1
ATOM 1396 C C . LEU A 1 166 ? 15.400 -12.203 -15.186 1.00 61.47 166 LEU A C 1
ATOM 1398 O O . LEU A 1 166 ? 14.549 -11.447 -14.698 1.00 61.47 166 LEU A O 1
ATOM 1402 N N . SER A 1 167 ? 16.163 -12.982 -14.411 1.00 63.03 167 SER A N 1
ATOM 1403 C CA . SER A 1 167 ? 16.390 -12.627 -13.010 1.00 63.03 167 SER A CA 1
ATOM 1404 C C . SER A 1 167 ? 17.360 -11.458 -13.017 1.00 63.03 167 SER A C 1
ATOM 1406 O O . SER A 1 167 ? 18.548 -11.616 -13.280 1.00 63.03 167 SER A O 1
ATOM 1408 N N . HIS A 1 168 ? 16.826 -10.258 -12.813 1.00 62.03 168 HIS A N 1
ATOM 1409 C CA . HIS A 1 168 ? 17.646 -9.057 -12.730 1.00 62.03 168 HIS A CA 1
ATOM 1410 C C . HIS A 1 168 ? 18.387 -8.963 -11.397 1.00 62.03 168 HIS A C 1
ATOM 1412 O O . HIS A 1 168 ? 19.244 -8.103 -11.261 1.00 62.03 168 HIS A O 1
ATOM 1418 N N . ARG A 1 169 ? 18.080 -9.843 -10.436 1.00 73.62 169 ARG A N 1
ATOM 1419 C CA . ARG A 1 169 ? 18.689 -9.829 -9.114 1.00 73.62 169 ARG A CA 1
ATOM 1420 C C . ARG A 1 169 ? 20.168 -10.191 -9.185 1.00 73.62 169 ARG A C 1
ATOM 1422 O O . ARG A 1 169 ? 20.610 -11.021 -9.986 1.00 73.62 169 ARG A O 1
ATOM 1429 N N . LEU A 1 170 ? 20.933 -9.575 -8.295 1.00 72.25 170 LEU A N 1
ATOM 1430 C CA . LEU A 1 170 ? 22.353 -9.856 -8.162 1.00 72.25 170 LEU A CA 1
ATOM 1431 C C . LEU A 1 170 ? 22.538 -11.255 -7.563 1.00 72.25 170 LEU A C 1
ATOM 1433 O O . LEU A 1 170 ? 22.144 -11.518 -6.423 1.00 72.25 170 LEU A O 1
ATOM 1437 N N . SER A 1 171 ? 23.165 -12.135 -8.338 1.00 73.31 171 SER A N 1
ATOM 1438 C CA . SER A 1 171 ? 23.617 -13.467 -7.934 1.00 73.31 171 SER A CA 1
ATOM 1439 C C . SER A 1 171 ? 25.137 -13.569 -8.119 1.00 73.31 171 SER A C 1
ATOM 1441 O O . SER A 1 171 ? 25.708 -12.769 -8.867 1.00 73.31 171 SER A O 1
ATOM 1443 N N . PRO A 1 172 ? 25.828 -14.548 -7.508 1.00 72.50 172 PRO A N 1
ATOM 1444 C CA . PRO A 1 172 ? 27.260 -14.752 -7.745 1.00 72.50 172 PRO A CA 1
ATOM 1445 C C . PRO A 1 172 ? 27.629 -14.948 -9.224 1.00 72.50 172 PRO A C 1
ATOM 1447 O O . PRO A 1 172 ? 28.754 -14.653 -9.607 1.00 72.50 172 PRO A O 1
ATOM 1450 N N . LEU A 1 173 ? 26.687 -15.424 -10.048 1.00 72.31 173 LEU A N 1
ATOM 1451 C CA . LEU A 1 173 ? 26.887 -15.652 -11.480 1.00 72.31 173 LEU A CA 1
ATOM 1452 C C . LEU A 1 173 ? 26.607 -14.402 -12.332 1.00 72.31 173 LEU A C 1
ATOM 1454 O O . LEU A 1 173 ? 27.173 -14.257 -13.411 1.00 72.31 173 LEU A O 1
ATOM 1458 N N . THR A 1 174 ? 25.735 -13.506 -11.862 1.00 73.56 174 THR A N 1
ATOM 1459 C CA . THR A 1 174 ? 25.296 -12.302 -12.595 1.00 73.56 174 THR A CA 1
ATOM 1460 C C . THR A 1 174 ? 25.929 -11.008 -12.081 1.00 73.56 174 THR A C 1
ATOM 1462 O O . THR A 1 174 ? 25.799 -9.968 -12.722 1.00 73.56 174 THR A O 1
ATOM 1465 N N . THR A 1 175 ? 26.627 -11.053 -10.943 1.00 75.88 175 THR A N 1
ATOM 1466 C CA . THR A 1 175 ? 27.332 -9.897 -10.374 1.00 75.88 175 THR A CA 1
ATOM 1467 C C . THR A 1 175 ? 28.705 -9.754 -11.035 1.00 75.88 175 THR A C 1
ATOM 1469 O O . THR A 1 175 ? 29.510 -10.681 -10.936 1.00 75.88 175 THR A O 1
ATOM 1472 N N . PRO A 1 176 ? 29.021 -8.608 -11.667 1.00 75.25 176 PRO A N 1
ATOM 1473 C CA . PRO A 1 176 ? 30.341 -8.381 -12.244 1.00 75.25 176 PRO A CA 1
ATOM 1474 C C . PRO A 1 176 ? 31.441 -8.493 -11.173 1.00 75.25 176 PRO A C 1
ATOM 1476 O O . PRO A 1 176 ? 31.275 -7.939 -10.079 1.00 75.25 176 PRO A O 1
ATOM 1479 N N . PRO A 1 177 ? 32.567 -9.173 -11.454 1.00 76.19 177 PRO A N 1
ATOM 1480 C CA . PRO A 1 177 ? 33.694 -9.199 -10.534 1.00 76.19 177 PRO A CA 1
ATOM 1481 C C . PRO A 1 177 ? 34.238 -7.780 -10.333 1.00 76.19 177 PRO A C 1
ATOM 1483 O O . PRO A 1 177 ? 34.385 -7.010 -11.280 1.00 76.19 177 PRO A O 1
ATOM 1486 N N . CYS A 1 178 ? 34.536 -7.429 -9.083 1.00 77.31 178 CYS A N 1
ATOM 1487 C CA . CYS A 1 178 ? 35.142 -6.148 -8.737 1.00 77.31 178 CYS A CA 1
ATOM 1488 C C . CYS A 1 178 ? 36.638 -6.350 -8.477 1.00 77.31 178 CYS A C 1
ATOM 1490 O O . CYS A 1 178 ? 37.022 -6.928 -7.457 1.00 77.31 178 CYS A O 1
ATOM 1492 N N . GLU A 1 179 ? 37.482 -5.873 -9.390 1.00 81.25 179 GLU A N 1
ATOM 1493 C CA . GLU A 1 179 ? 38.931 -5.845 -9.192 1.00 81.25 179 GLU A CA 1
ATOM 1494 C C . GLU A 1 179 ? 39.299 -4.711 -8.229 1.00 81.25 179 GLU A C 1
ATOM 1496 O O . GLU A 1 179 ?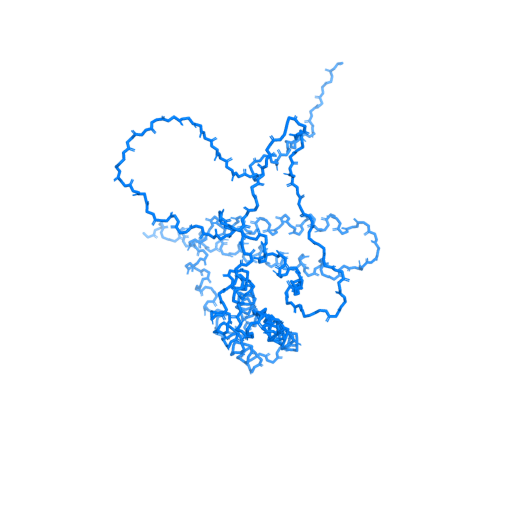 39.090 -3.531 -8.514 1.00 81.25 179 GLU A O 1
ATOM 1501 N N . ARG A 1 180 ? 39.839 -5.062 -7.056 1.00 78.00 180 ARG A N 1
ATOM 1502 C CA . ARG A 1 180 ? 40.278 -4.065 -6.075 1.00 78.00 180 ARG A CA 1
ATOM 1503 C C . ARG A 1 180 ? 41.607 -3.464 -6.510 1.00 78.00 180 ARG A C 1
ATOM 1505 O O . ARG A 1 180 ? 42.609 -4.171 -6.572 1.00 78.00 180 ARG A O 1
ATOM 1512 N N . THR A 1 181 ? 41.631 -2.155 -6.742 1.00 82.31 181 THR A N 1
ATOM 1513 C CA . THR A 1 181 ? 42.869 -1.418 -7.024 1.00 82.31 181 THR A CA 1
ATOM 1514 C C . THR A 1 181 ? 43.349 -0.663 -5.777 1.00 82.31 181 THR A C 1
ATOM 1516 O O . THR A 1 181 ? 42.524 -0.279 -4.943 1.00 82.31 181 THR A O 1
ATOM 1519 N N . PRO A 1 182 ? 44.662 -0.386 -5.633 1.00 84.81 182 PRO A N 1
ATOM 1520 C CA . PRO A 1 182 ? 45.200 0.386 -4.503 1.00 84.81 182 PRO A CA 1
ATOM 1521 C C . PRO A 1 182 ? 44.607 1.799 -4.367 1.00 84.81 182 PRO A C 1
ATOM 1523 O O . PRO A 1 182 ? 44.729 2.427 -3.321 1.00 84.81 182 PRO A O 1
ATOM 1526 N N . HIS A 1 183 ? 43.966 2.303 -5.424 1.00 82.00 183 HIS A N 1
ATOM 1527 C CA . HIS A 1 183 ? 43.366 3.634 -5.488 1.00 82.00 183 HIS A CA 1
ATOM 1528 C C . HIS A 1 183 ? 41.899 3.668 -5.025 1.00 82.00 183 HIS A C 1
ATOM 1530 O O . HIS A 1 183 ? 41.302 4.742 -4.965 1.00 82.00 183 HIS A O 1
ATOM 1536 N N . MET A 1 184 ? 41.305 2.523 -4.666 1.00 86.12 184 MET A N 1
ATOM 1537 C CA . MET A 1 184 ? 39.952 2.454 -4.106 1.00 86.12 184 MET A CA 1
ATOM 1538 C C . MET A 1 184 ? 39.950 2.848 -2.621 1.00 86.12 184 MET A C 1
ATOM 1540 O O . MET A 1 184 ? 39.897 2.000 -1.734 1.00 86.12 184 MET A O 1
ATOM 1544 N N . THR A 1 185 ? 40.011 4.152 -2.349 1.00 88.62 185 THR A N 1
ATOM 1545 C CA . THR A 1 185 ? 39.992 4.725 -0.987 1.00 88.62 185 THR A CA 1
ATOM 1546 C C . THR A 1 185 ? 38.599 5.151 -0.519 1.00 88.62 185 THR A C 1
ATOM 1548 O O . THR A 1 185 ? 38.425 5.552 0.632 1.00 88.62 185 THR A O 1
ATOM 1551 N N . LEU A 1 186 ? 37.597 5.066 -1.398 1.00 86.88 186 LEU A N 1
ATOM 1552 C CA . LEU A 1 186 ? 36.217 5.447 -1.115 1.00 86.88 186 LEU A CA 1
ATOM 1553 C C . LEU A 1 186 ? 35.360 4.213 -0.832 1.00 86.88 186 LEU A C 1
ATOM 1555 O O . LEU A 1 186 ? 35.493 3.179 -1.486 1.00 86.88 186 LEU A O 1
ATOM 1559 N N . SER A 1 187 ? 34.444 4.350 0.126 1.00 84.56 187 SER A N 1
ATOM 1560 C CA . SER A 1 187 ? 33.402 3.362 0.403 1.00 84.56 187 SER A CA 1
ATOM 1561 C C . SER A 1 187 ? 32.038 3.945 0.053 1.00 84.56 187 SER A C 1
ATOM 1563 O O . SER A 1 187 ? 31.770 5.123 0.292 1.00 84.56 187 SER A O 1
ATOM 1565 N N . LEU A 1 188 ? 31.182 3.117 -0.541 1.00 83.56 188 LEU A N 1
ATOM 1566 C CA . LEU A 1 188 ? 29.797 3.480 -0.808 1.00 83.56 188 LEU A CA 1
ATOM 1567 C C . LEU A 1 188 ? 29.056 3.626 0.526 1.00 83.56 188 LEU A C 1
ATOM 1569 O O . LEU A 1 188 ? 29.037 2.681 1.312 1.00 83.56 188 LEU A O 1
ATOM 1573 N N . GLN A 1 189 ? 28.456 4.792 0.774 1.00 89.00 189 GLN A N 1
ATOM 1574 C CA . GLN A 1 189 ? 27.637 5.020 1.969 1.00 89.00 189 GLN A CA 1
ATOM 1575 C C . GLN A 1 189 ? 26.149 4.868 1.667 1.00 89.00 189 GLN A C 1
ATOM 1577 O O . GLN A 1 189 ? 25.496 3.978 2.203 1.00 89.00 189 GLN A O 1
ATOM 1582 N N . GLU A 1 190 ? 25.621 5.727 0.797 1.00 87.00 190 GLU A N 1
ATOM 1583 C CA . GLU A 1 190 ? 24.195 5.807 0.489 1.00 87.00 190 GLU A CA 1
ATOM 1584 C C . GLU A 1 190 ? 23.985 5.856 -1.027 1.00 87.00 190 GLU A C 1
ATOM 1586 O O . GLU A 1 190 ? 24.857 6.295 -1.781 1.00 87.00 190 GLU A O 1
ATOM 1591 N N . ILE A 1 191 ? 22.821 5.384 -1.467 1.00 83.69 191 ILE A N 1
ATOM 1592 C CA . ILE A 1 191 ? 22.401 5.386 -2.869 1.00 83.69 191 ILE A CA 1
ATOM 1593 C C . ILE A 1 191 ? 21.054 6.095 -2.937 1.00 83.69 191 ILE A C 1
ATOM 1595 O O . ILE A 1 191 ? 20.147 5.783 -2.166 1.00 83.69 191 ILE A O 1
ATOM 1599 N N . LEU A 1 192 ? 20.915 7.016 -3.887 1.00 85.25 192 LEU A N 1
ATOM 1600 C CA . LEU A 1 192 ? 19.636 7.620 -4.241 1.00 85.25 192 LEU A CA 1
ATOM 1601 C C . LEU A 1 192 ? 19.183 7.051 -5.583 1.00 85.25 192 LEU A C 1
ATOM 1603 O O . LEU A 1 192 ? 19.908 7.131 -6.573 1.00 85.25 192 LEU A O 1
ATOM 1607 N N . ILE A 1 193 ? 17.984 6.475 -5.604 1.00 82.44 193 ILE A N 1
ATOM 1608 C CA . ILE A 1 193 ? 17.328 6.007 -6.825 1.00 82.44 193 ILE A CA 1
ATOM 1609 C C . ILE A 1 193 ? 16.341 7.093 -7.247 1.00 82.44 193 ILE A C 1
ATOM 1611 O O . ILE A 1 193 ? 15.465 7.459 -6.466 1.00 82.44 193 ILE A O 1
ATOM 1615 N N . VAL A 1 194 ? 16.488 7.610 -8.468 1.00 81.62 194 VAL A N 1
ATOM 1616 C CA . VAL A 1 194 ? 15.652 8.697 -8.995 1.00 81.62 194 VAL A CA 1
ATOM 1617 C C . VAL A 1 194 ? 15.035 8.257 -10.319 1.00 81.62 194 VAL A C 1
ATOM 1619 O O . VAL A 1 194 ? 15.753 7.980 -11.277 1.00 81.62 194 VAL A O 1
ATOM 1622 N N . GLY A 1 195 ? 13.705 8.196 -10.363 1.00 78.88 195 GLY A N 1
ATOM 1623 C CA . GLY A 1 195 ? 12.939 8.092 -11.605 1.00 78.88 195 GLY A CA 1
ATOM 1624 C C . GLY A 1 195 ? 12.667 9.483 -12.180 1.00 78.88 195 GLY A C 1
ATOM 1625 O O . GLY A 1 195 ? 12.392 10.416 -11.428 1.00 78.88 195 GLY A O 1
ATOM 1626 N N . SER A 1 196 ? 12.770 9.644 -13.501 1.00 80.44 196 SER A N 1
ATOM 1627 C CA . SER A 1 196 ? 12.586 10.943 -14.179 1.00 80.44 196 SER A CA 1
ATOM 1628 C C . SER A 1 196 ? 11.485 10.930 -15.243 1.00 80.44 196 SER A C 1
ATOM 1630 O O . SER A 1 196 ? 11.268 11.954 -15.893 1.00 80.44 196 SER A O 1
ATOM 1632 N N . ALA A 1 197 ? 10.811 9.798 -15.470 1.00 81.81 197 ALA A N 1
ATOM 1633 C CA . ALA A 1 197 ? 9.763 9.751 -16.483 1.00 81.81 197 ALA A CA 1
ATOM 1634 C C . ALA A 1 197 ? 8.396 10.127 -15.898 1.00 81.81 197 ALA A C 1
ATOM 1636 O O . ALA A 1 197 ? 8.021 9.713 -14.801 1.00 81.81 197 ALA A O 1
ATOM 1637 N N . CYS A 1 198 ? 7.657 10.916 -16.670 1.00 79.81 198 CYS A N 1
ATOM 1638 C CA . CYS A 1 198 ? 6.303 11.342 -16.346 1.00 79.81 198 CYS A CA 1
ATOM 1639 C C . CYS A 1 198 ? 5.288 10.241 -16.696 1.00 79.81 198 CYS A C 1
ATOM 1641 O O . CYS A 1 198 ? 5.570 9.371 -17.517 1.00 79.81 198 CYS A O 1
ATOM 1643 N N . GLU A 1 199 ? 4.104 10.295 -16.080 1.00 84.12 199 GLU A N 1
ATOM 1644 C CA . GLU A 1 199 ? 2.939 9.453 -16.431 1.00 84.12 199 GLU A CA 1
ATOM 1645 C C . GLU A 1 199 ? 3.169 7.932 -16.345 1.00 84.12 199 GLU A C 1
ATOM 1647 O O . GLU A 1 199 ? 2.516 7.132 -17.013 1.00 84.12 199 GLU A O 1
ATOM 1652 N N . GLN A 1 200 ? 4.093 7.505 -15.487 1.00 87.12 200 GLN A N 1
ATOM 1653 C CA . GLN A 1 200 ? 4.334 6.089 -15.240 1.00 87.12 200 GLN A CA 1
ATOM 1654 C C . GLN A 1 200 ? 3.247 5.478 -14.353 1.00 87.12 200 GLN A C 1
ATOM 1656 O O . GLN A 1 200 ? 2.742 6.121 -13.430 1.00 87.12 200 GLN A O 1
ATOM 1661 N N . ALA A 1 201 ? 2.968 4.188 -14.562 1.00 90.62 201 ALA A N 1
ATOM 1662 C CA . ALA A 1 201 ? 2.200 3.409 -13.598 1.00 90.62 201 ALA A CA 1
ATOM 1663 C C . ALA A 1 201 ? 2.897 3.445 -12.226 1.00 90.62 201 ALA A C 1
ATOM 1665 O O . ALA A 1 201 ? 4.107 3.209 -12.126 1.00 90.62 201 ALA A O 1
ATOM 1666 N N . LYS A 1 202 ? 2.122 3.728 -11.177 1.00 91.25 202 LYS A N 1
ATOM 1667 C CA . LYS A 1 202 ? 2.595 3.805 -9.794 1.00 91.25 202 LYS A CA 1
ATOM 1668 C C . LYS A 1 202 ? 1.595 3.168 -8.841 1.00 91.25 202 LYS A C 1
ATOM 1670 O O . LYS A 1 202 ? 0.405 3.123 -9.134 1.00 91.25 202 LYS A O 1
ATOM 1675 N N . PHE A 1 203 ? 2.094 2.710 -7.701 1.00 92.06 203 PHE A N 1
ATOM 1676 C CA . PHE A 1 203 ? 1.273 2.257 -6.585 1.00 92.06 203 PHE A CA 1
ATOM 1677 C C . PHE A 1 203 ? 1.984 2.567 -5.263 1.00 92.06 203 PHE A C 1
ATOM 1679 O O . PHE A 1 203 ? 3.143 2.199 -5.092 1.00 92.06 203 PHE A O 1
ATOM 1686 N N . SER A 1 204 ? 1.305 3.218 -4.307 1.00 81.94 204 SER A N 1
ATOM 1687 C CA . SER A 1 204 ? 1.863 3.517 -2.972 1.00 81.94 204 SER A CA 1
ATOM 1688 C C . SER A 1 204 ? 3.235 4.225 -3.026 1.00 81.94 204 SER A C 1
ATOM 1690 O O . SER A 1 204 ? 4.161 3.830 -2.317 1.00 81.94 204 SER A O 1
ATOM 1692 N N . GLU A 1 205 ? 3.375 5.241 -3.885 1.00 86.69 205 GLU A N 1
ATOM 1693 C CA . GLU A 1 205 ? 4.625 5.979 -4.186 1.00 86.69 205 GLU A CA 1
ATOM 1694 C C . GLU A 1 205 ? 5.716 5.195 -4.940 1.00 86.69 205 GLU A C 1
ATOM 1696 O O . GLU A 1 205 ? 6.725 5.770 -5.342 1.00 86.69 205 GLU A O 1
ATOM 1701 N N . LEU A 1 206 ? 5.522 3.901 -5.196 1.00 89.12 206 LEU A N 1
ATOM 1702 C CA . LEU A 1 206 ? 6.445 3.100 -5.991 1.00 89.12 206 LEU A CA 1
ATOM 1703 C C . LEU A 1 206 ? 6.102 3.234 -7.479 1.00 89.12 206 LEU A C 1
ATOM 1705 O O . LEU A 1 206 ? 5.073 2.729 -7.933 1.00 89.12 206 LEU A O 1
ATOM 1709 N N . THR A 1 207 ? 6.963 3.898 -8.244 1.00 91.44 207 THR A N 1
ATOM 1710 C CA . THR A 1 207 ? 6.852 3.989 -9.706 1.00 91.44 207 THR A CA 1
ATOM 1711 C C . THR A 1 207 ? 7.412 2.740 -10.392 1.00 91.44 207 THR A C 1
ATOM 1713 O O . THR A 1 2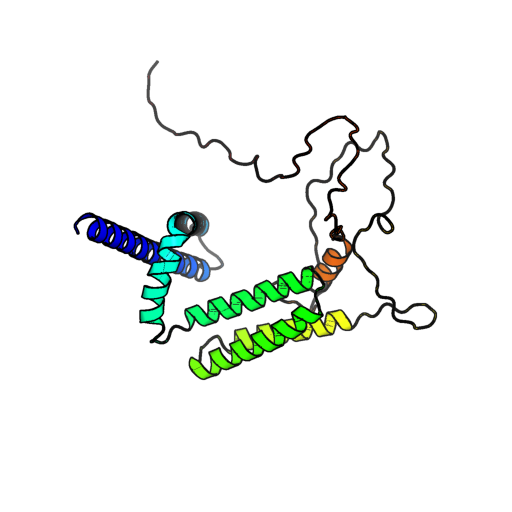07 ? 8.215 1.991 -9.826 1.00 91.44 207 THR A O 1
ATOM 1716 N N . MET A 1 208 ? 6.986 2.492 -11.634 1.00 89.81 208 MET A N 1
ATOM 1717 C CA . MET A 1 208 ? 7.414 1.321 -12.409 1.00 89.81 208 MET A CA 1
ATOM 1718 C C . MET A 1 208 ? 8.935 1.261 -12.629 1.00 89.81 208 MET A C 1
ATOM 1720 O O . MET A 1 208 ? 9.520 0.177 -12.587 1.00 89.81 208 MET A O 1
ATOM 1724 N N . ASP A 1 209 ? 9.596 2.398 -12.860 1.00 87.88 209 ASP A N 1
ATOM 1725 C CA . ASP A 1 209 ? 11.050 2.438 -13.043 1.00 87.88 209 ASP A CA 1
ATOM 1726 C C . ASP A 1 209 ? 11.810 2.147 -11.741 1.00 87.88 209 ASP A C 1
ATOM 1728 O O . ASP A 1 209 ? 12.719 1.316 -11.744 1.00 87.88 209 ASP A O 1
ATOM 1732 N N . MET A 1 210 ? 11.391 2.739 -10.620 1.00 89.25 210 MET A N 1
ATOM 1733 C CA . MET A 1 210 ? 11.923 2.473 -9.286 1.00 89.25 210 MET A CA 1
ATOM 1734 C C . MET A 1 210 ? 11.774 1.004 -8.933 1.00 89.25 210 MET A C 1
ATOM 1736 O O . MET A 1 210 ? 12.737 0.387 -8.486 1.00 89.25 210 MET A O 1
ATOM 1740 N N . PHE A 1 211 ? 10.607 0.417 -9.199 1.00 88.56 211 PHE A N 1
ATOM 1741 C CA . PHE A 1 211 ? 10.397 -1.010 -9.007 1.00 88.56 211 PHE A CA 1
ATOM 1742 C C . PHE A 1 211 ? 11.384 -1.844 -9.825 1.00 88.56 211 PHE A C 1
ATOM 1744 O O . PHE A 1 211 ? 12.083 -2.679 -9.262 1.00 88.56 211 PHE A O 1
ATOM 1751 N N . ARG A 1 212 ? 11.518 -1.596 -11.132 1.00 86.12 212 ARG A N 1
ATOM 1752 C CA . ARG A 1 212 ? 12.455 -2.349 -11.986 1.00 86.12 212 ARG A CA 1
ATOM 1753 C C . ARG A 1 212 ? 13.914 -2.182 -11.558 1.00 86.12 212 ARG A C 1
ATOM 1755 O O . ARG A 1 212 ? 14.656 -3.166 -11.551 1.00 86.12 212 ARG A O 1
ATOM 1762 N N . MET A 1 213 ? 14.320 -0.972 -11.168 1.00 86.12 213 MET A N 1
ATOM 1763 C CA . MET A 1 213 ? 15.655 -0.707 -10.623 1.00 86.12 213 MET A CA 1
ATOM 1764 C C . MET A 1 213 ? 15.887 -1.475 -9.318 1.00 86.12 213 MET A C 1
ATOM 1766 O O . MET A 1 213 ? 16.911 -2.142 -9.187 1.00 86.12 213 MET A O 1
ATOM 1770 N N . LEU A 1 214 ? 14.921 -1.463 -8.393 1.00 86.56 214 LEU A N 1
ATOM 1771 C CA . LEU A 1 214 ? 14.983 -2.239 -7.152 1.00 86.56 214 LEU A CA 1
ATOM 1772 C C . LEU A 1 214 ? 15.106 -3.735 -7.443 1.00 86.56 214 LEU A C 1
ATOM 1774 O O . LEU A 1 214 ? 16.049 -4.356 -6.965 1.00 86.56 214 LEU A O 1
ATOM 1778 N N . GLN A 1 215 ? 14.259 -4.292 -8.315 1.00 83.56 215 GLN A N 1
ATOM 1779 C CA . GLN A 1 215 ? 14.336 -5.709 -8.692 1.00 83.56 215 GLN A CA 1
ATOM 1780 C C . GLN A 1 215 ? 15.677 -6.092 -9.342 1.00 83.56 215 GLN A C 1
ATOM 1782 O O . GLN A 1 215 ? 16.041 -7.266 -9.312 1.00 83.56 215 GLN A O 1
ATOM 1787 N N . THR A 1 216 ? 16.390 -5.130 -9.938 1.00 79.56 216 THR A N 1
ATOM 1788 C CA . THR A 1 216 ? 17.712 -5.343 -10.547 1.00 79.56 216 THR A CA 1
ATOM 1789 C C . THR A 1 216 ? 18.848 -5.276 -9.527 1.00 79.56 216 THR A C 1
ATOM 1791 O O . THR A 1 216 ? 19.830 -6.003 -9.605 1.00 79.56 216 THR A O 1
ATOM 1794 N N . LEU A 1 217 ? 18.740 -4.391 -8.542 1.00 79.88 217 LEU A N 1
ATOM 1795 C CA . LEU A 1 217 ? 19.796 -4.193 -7.549 1.00 79.88 217 LEU A CA 1
ATOM 1796 C C . LEU A 1 217 ? 19.646 -5.114 -6.335 1.00 79.88 217 LEU A C 1
ATOM 1798 O O . LEU A 1 217 ? 20.592 -5.280 -5.562 1.00 79.88 217 LEU A O 1
ATOM 1802 N N . GLU A 1 218 ? 18.472 -5.713 -6.144 1.00 78.19 218 GLU A N 1
ATOM 1803 C CA . GLU A 1 218 ? 18.229 -6.597 -5.017 1.00 78.19 218 GLU A CA 1
ATOM 1804 C C . GLU A 1 218 ? 19.012 -7.903 -5.168 1.00 78.19 218 GLU A C 1
ATOM 1806 O O . GLU A 1 218 ? 19.038 -8.526 -6.230 1.00 78.19 218 GLU A O 1
ATOM 1811 N N . ARG A 1 219 ? 19.659 -8.342 -4.087 1.00 71.31 219 ARG A N 1
ATOM 1812 C CA . ARG A 1 219 ? 20.305 -9.656 -4.059 1.00 71.31 219 ARG A CA 1
ATOM 1813 C C . ARG A 1 219 ? 19.239 -10.745 -4.045 1.00 71.31 219 ARG A C 1
ATOM 1815 O O . ARG A 1 219 ? 18.177 -10.580 -3.434 1.00 71.31 219 ARG A O 1
ATOM 1822 N N . GLU A 1 220 ? 19.508 -11.865 -4.706 1.00 67.25 220 GLU A N 1
ATOM 1823 C CA . GLU A 1 220 ? 18.699 -13.057 -4.458 1.00 67.25 220 GLU A CA 1
ATOM 1824 C C . GLU A 1 220 ? 18.894 -13.478 -2.995 1.00 67.25 220 GLU A C 1
ATOM 1826 O O . GLU A 1 220 ? 20.036 -13.535 -2.527 1.00 67.25 220 GLU A O 1
ATOM 1831 N N . PRO A 1 221 ? 17.810 -13.733 -2.239 1.00 61.69 221 PRO A N 1
ATOM 1832 C CA . PRO A 1 221 ? 17.944 -14.365 -0.942 1.00 61.69 221 PRO A CA 1
ATOM 1833 C C . PRO A 1 221 ? 18.566 -15.739 -1.183 1.00 61.69 221 PRO A C 1
ATOM 1835 O O . PRO A 1 221 ? 17.942 -16.604 -1.793 1.00 61.69 221 PRO A O 1
ATOM 1838 N N . THR A 1 222 ? 19.807 -15.941 -0.750 1.00 57.66 222 THR A N 1
ATOM 1839 C CA . THR A 1 222 ? 20.383 -17.280 -0.727 1.00 57.66 222 THR A CA 1
ATOM 1840 C C . THR A 1 222 ? 19.526 -18.102 0.231 1.00 57.66 222 THR A C 1
ATOM 1842 O O . THR A 1 222 ? 19.421 -17.733 1.402 1.00 57.66 222 THR A O 1
ATOM 1845 N N . ASP A 1 223 ? 18.931 -19.205 -0.229 1.00 50.31 223 ASP A N 1
ATOM 1846 C CA . ASP A 1 223 ? 18.342 -20.235 0.639 1.00 50.31 223 ASP A CA 1
ATOM 1847 C C . ASP A 1 223 ? 19.470 -20.929 1.428 1.00 50.31 223 ASP A C 1
ATOM 1849 O O . ASP A 1 223 ? 19.763 -22.111 1.283 1.00 50.31 223 ASP A O 1
ATOM 1853 N N . ALA A 1 224 ? 20.173 -20.180 2.273 1.00 43.38 224 ALA A N 1
ATOM 1854 C CA . ALA A 1 224 ? 21.142 -20.703 3.216 1.00 43.38 224 ALA A CA 1
ATOM 1855 C C . ALA A 1 224 ? 20.397 -21.164 4.477 1.00 43.38 224 ALA A C 1
ATOM 1857 O O . ALA A 1 224 ? 20.628 -20.671 5.578 1.00 43.38 224 ALA A O 1
ATOM 1858 N N . MET A 1 225 ? 19.486 -22.125 4.321 1.00 42.97 225 MET A N 1
ATOM 1859 C CA . MET A 1 225 ? 19.103 -23.011 5.415 1.00 42.97 225 MET A CA 1
ATOM 1860 C C . MET A 1 225 ? 19.630 -24.402 5.100 1.00 42.97 225 MET A C 1
ATOM 1862 O O . MET A 1 225 ? 18.987 -25.168 4.396 1.00 42.97 225 MET A O 1
ATOM 1866 N N . HIS A 1 226 ? 20.815 -24.700 5.623 1.00 35.38 226 HIS A N 1
ATOM 1867 C CA . HIS A 1 226 ? 21.094 -25.854 6.480 1.00 35.38 226 HIS A CA 1
ATOM 1868 C C . HIS A 1 226 ? 22.528 -25.667 6.999 1.00 35.38 226 HIS A C 1
ATOM 1870 O O . HIS A 1 226 ? 23.458 -25.634 6.190 1.00 35.38 226 HIS A O 1
ATOM 1876 N N . PRO A 1 227 ? 22.754 -25.525 8.319 1.00 35.50 227 PRO A N 1
ATOM 1877 C CA . PRO A 1 227 ? 24.087 -25.720 8.856 1.00 35.50 227 PRO A CA 1
ATOM 1878 C C . PRO A 1 227 ? 24.448 -27.175 8.560 1.00 35.50 227 PRO A C 1
ATOM 1880 O O . PRO A 1 227 ? 23.907 -28.092 9.176 1.00 35.50 227 PRO A O 1
ATOM 1883 N N . MET A 1 228 ? 25.314 -27.387 7.572 1.00 33.19 228 MET A N 1
ATOM 1884 C CA . MET A 1 228 ? 25.974 -28.667 7.371 1.00 33.19 228 MET A CA 1
ATOM 1885 C C . MET A 1 228 ? 26.772 -28.947 8.644 1.00 33.19 228 MET A C 1
ATOM 1887 O O . MET A 1 228 ? 27.818 -28.351 8.899 1.00 33.19 228 MET A O 1
ATOM 1891 N N . ILE A 1 229 ? 26.210 -29.801 9.495 1.00 40.25 229 ILE A N 1
ATOM 1892 C CA . ILE A 1 229 ? 26.880 -30.357 10.661 1.00 40.25 229 ILE A CA 1
ATOM 1893 C C . ILE A 1 229 ? 28.085 -31.146 10.141 1.00 40.25 229 ILE A C 1
ATOM 1895 O O . ILE A 1 229 ? 27.914 -32.163 9.475 1.00 40.25 229 ILE A O 1
ATOM 1899 N N . GLY A 1 230 ? 29.291 -30.684 10.479 1.00 38.28 230 GLY A N 1
ATOM 1900 C CA . GLY A 1 230 ? 30.503 -31.503 10.442 1.00 38.28 230 GLY A CA 1
ATOM 1901 C C . GLY A 1 230 ? 31.613 -31.023 9.508 1.00 38.28 230 GLY A C 1
ATOM 1902 O O . GLY A 1 230 ? 31.864 -31.654 8.493 1.00 38.28 230 GLY A O 1
ATOM 1903 N N . HIS A 1 231 ? 32.338 -29.970 9.896 1.00 32.69 231 HIS A N 1
ATOM 1904 C CA . HIS A 1 231 ? 33.797 -30.044 10.089 1.00 32.69 231 HIS A CA 1
ATOM 1905 C C . HIS A 1 231 ? 34.352 -28.730 10.673 1.00 32.69 231 HIS A C 1
ATOM 1907 O O . HIS A 1 231 ? 33.953 -27.652 10.235 1.00 32.69 231 HIS A O 1
ATOM 1913 N N . PRO A 1 232 ? 35.263 -28.787 11.664 1.00 34.47 232 PRO A N 1
ATOM 1914 C CA . PRO A 1 232 ? 35.830 -27.594 12.273 1.00 34.47 232 PRO A CA 1
ATOM 1915 C C . PRO A 1 232 ? 37.028 -27.105 11.454 1.00 34.47 232 PRO A C 1
ATOM 1917 O O . PRO A 1 232 ? 38.016 -27.820 11.311 1.00 34.47 232 PRO A O 1
ATOM 1920 N N . MET A 1 233 ? 36.973 -25.867 10.970 1.00 32.88 233 MET A N 1
ATOM 1921 C CA . MET A 1 233 ? 38.171 -25.107 10.618 1.00 32.88 233 MET A CA 1
ATOM 1922 C C . MET A 1 233 ? 38.043 -23.706 11.207 1.00 32.88 233 MET A C 1
ATOM 1924 O O . MET A 1 233 ? 37.105 -22.960 10.934 1.00 32.88 233 MET A O 1
ATOM 1928 N N . ALA A 1 234 ? 38.986 -23.410 12.091 1.00 33.62 234 ALA A N 1
ATOM 1929 C CA . ALA A 1 234 ? 39.145 -22.159 12.800 1.00 33.62 234 ALA A CA 1
ATOM 1930 C C . ALA A 1 234 ? 39.645 -21.051 11.862 1.00 33.62 234 ALA A C 1
ATOM 1932 O O . ALA A 1 234 ? 40.607 -21.275 11.137 1.00 33.62 234 ALA A O 1
ATOM 1933 N N . HIS A 1 235 ? 39.031 -19.863 11.923 1.00 34.44 235 HIS A N 1
ATOM 1934 C CA . HIS A 1 235 ? 39.698 -18.571 12.167 1.00 34.44 235 HIS A CA 1
ATOM 1935 C C . HIS A 1 235 ? 38.754 -17.376 11.914 1.00 34.44 235 HIS A C 1
ATOM 1937 O O . HIS A 1 235 ? 38.299 -17.163 10.800 1.00 34.44 235 HIS A O 1
ATOM 1943 N N . GLY A 1 236 ? 38.573 -16.544 12.949 1.00 29.59 236 GLY A N 1
ATOM 1944 C CA . GLY A 1 236 ? 38.681 -15.079 12.845 1.00 29.59 236 GLY A CA 1
ATOM 1945 C C . GLY A 1 236 ? 37.468 -14.233 12.422 1.00 29.59 236 GLY A C 1
ATOM 1946 O O . GLY A 1 236 ? 37.247 -14.027 11.237 1.00 29.59 236 GLY A O 1
ATOM 1947 N N . GLY A 1 237 ? 36.845 -13.563 13.405 1.00 30.80 237 GLY A N 1
ATOM 1948 C CA . GLY A 1 237 ? 36.331 -12.185 13.262 1.00 30.80 237 GLY A CA 1
ATOM 1949 C C . GLY A 1 237 ? 34.801 -11.996 13.248 1.00 30.80 237 GLY A C 1
ATOM 1950 O O . GLY A 1 237 ? 34.132 -12.580 12.399 1.00 30.80 237 GLY A O 1
ATOM 1951 N N . PRO A 1 238 ? 34.221 -11.152 14.132 1.00 35.88 238 PRO A N 1
ATOM 1952 C CA . PRO A 1 238 ? 32.796 -10.842 14.110 1.00 35.88 238 PRO A CA 1
ATOM 1953 C C . PRO A 1 238 ? 32.528 -9.698 13.123 1.00 35.88 238 PRO A C 1
ATOM 1955 O O . PRO A 1 238 ? 32.897 -8.552 13.371 1.00 35.88 238 PRO A O 1
ATOM 1958 N N . HIS A 1 239 ? 31.866 -9.991 12.006 1.00 35.22 239 HIS A N 1
ATOM 1959 C CA . HIS A 1 239 ? 31.239 -8.960 11.180 1.00 35.22 239 HIS A CA 1
ATOM 1960 C C . HIS A 1 239 ? 29.760 -8.864 11.547 1.00 35.22 239 HIS A C 1
ATOM 1962 O O . HIS A 1 239 ? 28.908 -9.548 10.987 1.00 35.22 239 HIS A O 1
ATOM 1968 N N . ASP A 1 240 ? 29.490 -8.011 12.530 1.00 34.88 240 ASP A N 1
ATOM 1969 C CA . ASP A 1 240 ? 28.159 -7.546 12.897 1.00 34.88 240 ASP A CA 1
ATOM 1970 C C . ASP A 1 240 ? 27.767 -6.429 11.912 1.00 34.88 240 ASP A C 1
ATOM 1972 O O . ASP A 1 240 ? 28.243 -5.296 11.996 1.00 34.88 240 ASP A O 1
ATOM 1976 N N . ALA A 1 241 ? 26.990 -6.769 10.883 1.00 36.03 241 ALA A N 1
ATOM 1977 C CA . ALA A 1 241 ? 26.508 -5.819 9.883 1.00 36.03 241 ALA A CA 1
ATOM 1978 C C . ALA A 1 241 ? 25.098 -5.345 10.258 1.00 36.03 241 ALA A C 1
ATOM 1980 O O . ALA A 1 241 ? 24.102 -5.797 9.697 1.00 36.03 241 ALA A O 1
ATOM 1981 N N . SER A 1 242 ? 25.021 -4.410 11.207 1.00 31.14 242 SER A N 1
ATOM 1982 C CA . SER A 1 242 ? 23.814 -3.624 11.468 1.00 31.14 242 SER A CA 1
ATOM 1983 C C . SER A 1 242 ? 24.185 -2.151 11.701 1.00 31.14 242 SER A C 1
ATOM 1985 O O . SER A 1 242 ? 24.793 -1.827 12.720 1.00 31.14 242 SER A O 1
ATOM 1987 N N . PRO A 1 243 ? 23.838 -1.217 10.791 1.00 35.16 243 PRO A N 1
ATOM 1988 C CA . PRO A 1 243 ? 24.195 0.197 10.934 1.00 35.16 243 PRO A CA 1
ATOM 1989 C C . PRO A 1 243 ? 23.285 0.981 11.901 1.00 35.16 243 PRO A C 1
ATOM 1991 O O . PRO A 1 243 ? 23.446 2.189 12.060 1.00 35.16 243 PRO A O 1
ATOM 1994 N N . ALA A 1 244 ? 22.332 0.327 12.573 1.00 35.59 244 ALA A N 1
ATOM 1995 C CA . ALA A 1 244 ? 21.307 1.008 13.369 1.00 35.59 244 ALA A CA 1
ATOM 1996 C C . ALA A 1 244 ? 21.705 1.324 14.828 1.00 35.59 244 ALA A C 1
ATOM 1998 O O . ALA A 1 244 ? 20.963 2.021 15.517 1.00 35.59 244 ALA A O 1
ATOM 1999 N N . ALA A 1 245 ? 22.851 0.843 15.322 1.00 36.16 245 ALA A N 1
ATOM 2000 C CA . ALA A 1 245 ? 23.196 0.958 16.745 1.00 36.16 245 ALA A CA 1
ATOM 2001 C C . ALA A 1 245 ? 23.959 2.242 17.139 1.00 36.16 245 ALA A C 1
ATOM 2003 O O . ALA A 1 245 ? 24.066 2.538 18.327 1.00 36.16 245 ALA A O 1
ATOM 2004 N N . SER A 1 246 ? 24.460 3.034 16.183 1.00 38.06 246 SER A N 1
ATOM 2005 C CA . SER A 1 246 ? 25.500 4.041 16.483 1.00 38.06 246 SER A CA 1
ATOM 2006 C C . SER A 1 246 ? 25.089 5.511 16.325 1.00 38.06 246 SER A C 1
ATOM 2008 O O . SER A 1 246 ? 25.955 6.382 16.291 1.00 38.06 246 SER A O 1
ATOM 2010 N N . ARG A 1 247 ? 23.793 5.844 16.249 1.00 36.72 247 ARG A N 1
ATOM 2011 C CA . ARG A 1 247 ? 23.338 7.251 16.208 1.00 36.72 247 ARG A CA 1
ATOM 2012 C C . ARG A 1 247 ? 22.308 7.565 17.291 1.00 36.72 247 ARG A C 1
ATOM 2014 O O . ARG A 1 247 ? 21.120 7.687 17.026 1.00 36.72 247 ARG A O 1
ATOM 2021 N N . MET A 1 248 ? 22.798 7.767 18.510 1.00 33.28 248 MET A N 1
ATOM 2022 C CA . MET A 1 248 ? 22.134 8.577 19.536 1.00 33.28 248 MET A CA 1
ATOM 2023 C C . MET A 1 248 ? 23.178 9.557 20.096 1.00 33.28 248 MET A C 1
ATOM 2025 O O . MET A 1 248 ? 24.122 9.109 20.748 1.00 33.28 248 MET A O 1
ATOM 2029 N N . PRO A 1 249 ? 23.070 10.874 19.841 1.00 36.31 249 PRO A N 1
ATOM 2030 C CA . PRO A 1 249 ? 23.907 11.869 20.507 1.00 36.31 249 PRO A CA 1
ATOM 2031 C C . PRO A 1 249 ? 23.508 11.985 21.989 1.00 36.31 249 PRO A C 1
ATOM 2033 O O . PRO A 1 249 ? 22.311 11.941 22.292 1.00 36.31 249 PRO A O 1
ATOM 2036 N N . PRO A 1 250 ? 24.452 12.174 22.928 1.00 35.88 250 PRO A N 1
ATOM 2037 C CA . PRO A 1 250 ? 24.102 12.413 24.319 1.00 35.88 250 PRO A CA 1
ATOM 2038 C C . PRO A 1 250 ? 23.527 13.828 24.455 1.00 35.88 250 PRO A C 1
ATOM 2040 O O . PRO A 1 250 ? 24.230 14.823 24.284 1.00 35.88 250 PRO A O 1
ATOM 2043 N N . TYR A 1 251 ? 22.235 13.927 24.765 1.00 39.94 251 TYR A N 1
ATOM 2044 C CA . TYR A 1 251 ? 21.627 15.186 25.183 1.00 39.94 251 TYR A CA 1
ATOM 2045 C C . TYR A 1 251 ? 22.213 15.603 26.538 1.00 39.94 251 TYR A C 1
ATOM 2047 O O . TYR A 1 251 ? 21.949 14.980 27.566 1.00 39.94 251 TYR A O 1
ATOM 2055 N N . GLY A 1 252 ? 23.024 16.662 26.521 1.00 32.31 252 GLY A N 1
ATOM 2056 C CA . GLY A 1 252 ? 23.494 17.354 27.715 1.00 32.31 252 GLY A CA 1
ATOM 2057 C C . GLY A 1 252 ? 22.346 18.077 28.417 1.00 32.31 252 GLY A C 1
ATOM 2058 O O . GLY A 1 252 ? 21.586 18.823 27.802 1.00 32.31 252 GLY A O 1
ATOM 2059 N N . VAL A 1 253 ? 22.231 17.845 29.721 1.00 36.62 253 VAL A N 1
ATOM 2060 C CA . VAL A 1 253 ? 21.315 18.535 30.633 1.00 36.62 253 VAL A CA 1
ATOM 2061 C C . VAL A 1 253 ? 21.862 19.945 30.910 1.00 36.62 253 VAL A C 1
ATOM 2063 O O . VAL A 1 253 ? 22.991 20.049 31.391 1.00 36.62 253 VAL A O 1
ATOM 2066 N N . PRO A 1 254 ? 21.118 21.042 30.672 1.00 36.03 254 PRO A N 1
ATOM 2067 C CA . PRO A 1 254 ? 21.542 22.364 31.104 1.00 36.03 254 PRO A CA 1
ATOM 2068 C C . PRO A 1 254 ? 21.038 22.638 32.522 1.00 36.03 254 PRO A C 1
ATOM 2070 O O . PRO A 1 254 ? 19.835 22.743 32.753 1.00 36.03 254 PRO A O 1
ATOM 2073 N N . GLY A 1 255 ? 21.967 22.823 33.460 1.00 30.95 255 GLY A N 1
ATOM 2074 C CA . GLY A 1 255 ? 21.672 23.505 34.718 1.00 30.95 255 GLY A CA 1
ATOM 2075 C C . GLY A 1 255 ? 22.470 23.006 35.912 1.00 30.95 255 GLY A C 1
ATOM 2076 O O . GLY A 1 255 ? 22.011 22.128 36.629 1.00 30.95 255 GLY A O 1
ATOM 2077 N N . SER A 1 256 ? 23.611 23.639 36.184 1.00 31.23 256 SER A N 1
ATOM 2078 C CA . SER A 1 256 ? 24.084 23.824 37.559 1.00 31.23 256 SER A CA 1
ATOM 2079 C C . SER A 1 256 ? 24.977 25.058 37.636 1.00 31.23 256 SER A C 1
ATOM 2081 O O . SER A 1 256 ? 25.980 25.176 36.939 1.00 31.23 256 SER A O 1
ATOM 2083 N N . LYS A 1 257 ? 24.539 26.016 38.456 1.00 35.72 257 LYS A N 1
ATOM 2084 C CA . LYS A 1 257 ? 25.247 27.249 38.805 1.00 35.72 257 LYS A CA 1
ATOM 2085 C C . LYS A 1 257 ? 26.391 26.936 39.781 1.00 35.72 257 LYS A C 1
ATOM 2087 O O . LYS A 1 257 ? 26.187 26.170 40.716 1.00 35.72 257 LYS A O 1
ATOM 2092 N N . GLY A 1 258 ? 27.513 27.639 39.645 1.00 30.19 258 GLY A N 1
ATOM 2093 C CA . GLY A 1 258 ? 28.573 27.757 40.661 1.00 30.19 258 GLY A CA 1
ATOM 2094 C C . GLY A 1 258 ? 29.814 28.404 40.042 1.00 30.19 258 GLY A C 1
ATOM 2095 O O . GLY A 1 258 ? 30.452 27.786 39.206 1.00 30.19 258 GLY A O 1
ATOM 2096 N N . LYS A 1 259 ? 30.012 29.721 40.196 1.00 32.31 259 LYS A N 1
ATOM 2097 C CA . LYS A 1 259 ? 30.951 30.332 41.165 1.00 32.31 259 LYS A CA 1
ATOM 2098 C C . LYS A 1 259 ? 32.353 29.703 41.108 1.00 32.31 259 LYS A C 1
ATOM 2100 O O . LYS A 1 259 ? 32.581 28.698 41.769 1.00 32.31 259 LYS A O 1
ATOM 2105 N N . CYS A 1 260 ? 33.266 30.286 40.339 1.00 35.47 260 CYS A N 1
ATOM 2106 C CA . CYS A 1 260 ? 34.249 31.304 40.733 1.00 35.47 260 CYS A CA 1
ATOM 2107 C C . CYS A 1 260 ? 34.921 31.839 39.464 1.00 35.47 260 CYS A C 1
ATOM 2109 O O . CYS A 1 260 ? 35.006 31.060 38.489 1.00 35.47 260 CYS A O 1
#

InterPro domains:
  IPR022709 Protein SCAI [PF12070] (20-71)
  IPR022709 Protein SCAI [PF12070] (72-224)

Foldseek 3Di:
DVVVVVVVVVLVVLVVVLVVLVVVLVVLVVVLVPDDPDDDPVSVVSVVVSVVSVVVSVVSCVVCVVSCVVVVCVVVVVVVVDDDLVVLVVVLVVLLVVLVVCLLVVVVVVNVVSLVVSVVSLVVSCVVHVDPCSVVSVVLSVLSVLLSVVLVPDFDADPVRHGDDDQLADDPVPDDDDDDDPPPPDDDDDDDDDDDDPPARDHPNRGNVNSVVSSNHHHDPPPPPDPPPDDDDDDDDDDPPDPPPPDDDDDDDDDDDDDD

Secondary structure (DSSP, 8-state):
-HHHHHHHHHHHHHHHHHHHHHHHHHHHHHHHHTS-SSS-THHHHHHHHHHHHHHHHHHHHHHTHHHIIIIIHHHHHHTSSS--HHHHHHHHHHHHHHHHHHHHTT-HHHHHHHHHHHHHHHHHHHHHH--TTHHHHHHHHHHHHHHHHHHHT-PEEPTTSPEE----SB-TTTSPP----TT--------------SS--EETTEEHHHHHHHHHHSBP----------------------GGGS-----PPP------